Protein AF-A0A1Y1S7H6-F1 (afdb_monomer)

Structure (mmCIF, N/CA/C/O backbone):
data_AF-A0A1Y1S7H6-F1
#
_entry.id   AF-A0A1Y1S7H6-F1
#
loop_
_atom_site.group_PDB
_atom_site.id
_atom_site.type_symbol
_atom_site.label_atom_id
_atom_site.label_alt_id
_atom_site.label_comp_id
_atom_site.label_asym_id
_atom_site.label_entity_id
_atom_site.label_seq_id
_atom_site.pdbx_PDB_ins_code
_atom_site.Cartn_x
_atom_site.Cartn_y
_atom_site.Cartn_z
_atom_site.occupancy
_atom_site.B_iso_or_equiv
_atom_site.auth_seq_id
_atom_site.auth_comp_id
_atom_site.auth_asym_id
_atom_site.auth_atom_id
_atom_site.pdbx_PDB_model_num
ATOM 1 N N . MET A 1 1 ? -18.324 -24.620 1.823 1.00 47.56 1 MET A N 1
ATOM 2 C CA . MET A 1 1 ? -18.862 -23.513 2.655 1.00 47.56 1 MET A CA 1
ATOM 3 C C . MET A 1 1 ? -18.549 -23.784 4.123 1.00 47.56 1 MET A C 1
ATOM 5 O O . MET A 1 1 ? -18.050 -22.882 4.782 1.00 47.56 1 MET A O 1
ATOM 9 N N . A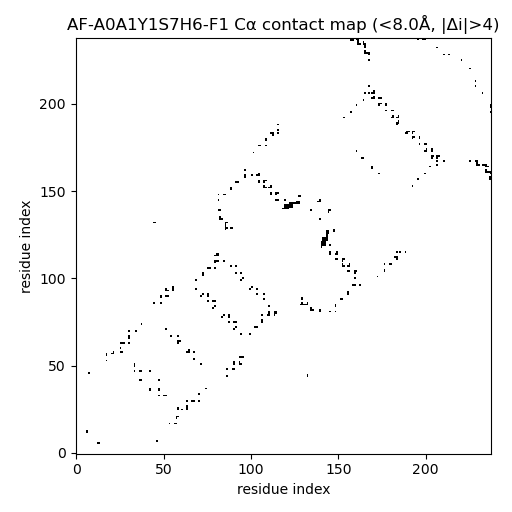SP A 1 2 ? -18.708 -25.032 4.576 1.00 53.28 2 ASP A N 1
ATOM 10 C CA . ASP A 1 2 ? -18.270 -25.495 5.904 1.00 53.28 2 ASP A CA 1
ATOM 11 C C . ASP A 1 2 ? -16.746 -25.438 6.101 1.00 53.28 2 ASP A C 1
ATOM 13 O O . ASP A 1 2 ? -16.286 -25.036 7.166 1.00 53.28 2 ASP A O 1
ATOM 17 N N . ASP A 1 3 ? -15.956 -25.685 5.049 1.00 52.47 3 ASP A N 1
ATOM 18 C CA . ASP A 1 3 ? -14.485 -25.638 5.130 1.00 52.47 3 ASP A CA 1
ATOM 19 C C . ASP A 1 3 ? -13.939 -24.254 5.510 1.00 52.47 3 ASP A C 1
ATOM 21 O O . ASP A 1 3 ? -12.882 -24.141 6.117 1.00 52.47 3 ASP A O 1
ATOM 25 N N . LEU A 1 4 ? -14.669 -23.179 5.197 1.00 50.91 4 LEU A N 1
ATOM 26 C CA . LEU A 1 4 ? -14.231 -21.800 5.442 1.00 50.91 4 LEU A CA 1
ATOM 27 C C . LEU A 1 4 ? -14.614 -21.261 6.823 1.00 50.91 4 LEU A C 1
ATOM 29 O O . LEU A 1 4 ? -13.900 -20.415 7.360 1.00 50.91 4 LEU A O 1
ATOM 33 N N . ILE A 1 5 ? -15.700 -21.769 7.411 1.00 54.16 5 ILE A N 1
ATOM 34 C CA . ILE A 1 5 ? -16.021 -21.553 8.831 1.00 54.16 5 ILE A CA 1
ATOM 35 C C . ILE A 1 5 ? -15.063 -22.390 9.687 1.00 54.16 5 ILE A C 1
ATOM 37 O O . ILE A 1 5 ? -14.482 -21.881 10.637 1.00 54.16 5 ILE A O 1
ATOM 41 N N . PHE A 1 6 ? -14.784 -23.626 9.273 1.00 52.81 6 PHE A N 1
ATOM 42 C CA . PHE A 1 6 ? -13.767 -24.472 9.892 1.00 52.81 6 PHE A CA 1
ATOM 43 C C . PHE A 1 6 ? -12.357 -23.839 9.845 1.00 52.81 6 PHE A C 1
ATOM 45 O O . PHE A 1 6 ? -11.595 -23.930 10.804 1.00 52.81 6 PHE A O 1
ATOM 52 N N . LEU A 1 7 ? -12.019 -23.125 8.768 1.00 54.09 7 LEU A N 1
ATOM 53 C CA . LEU A 1 7 ? -10.765 -22.371 8.611 1.00 54.09 7 LEU A CA 1
ATOM 54 C C . LEU A 1 7 ? -10.611 -21.171 9.547 1.00 54.09 7 LEU A C 1
ATOM 56 O O . LEU A 1 7 ? -9.491 -20.845 9.940 1.00 54.09 7 LEU A O 1
ATOM 60 N N . TYR A 1 8 ? -11.720 -20.511 9.887 1.00 55.19 8 TYR A N 1
ATOM 61 C CA . TYR A 1 8 ? -11.736 -19.461 10.904 1.00 55.19 8 TYR A CA 1
ATOM 62 C C . TYR A 1 8 ? -11.335 -20.019 12.277 1.00 55.19 8 TYR A C 1
ATOM 64 O O . TYR A 1 8 ? -10.668 -19.336 13.052 1.00 55.19 8 TYR A O 1
ATOM 72 N N . GLU A 1 9 ? -11.685 -21.276 12.545 1.00 59.03 9 GLU A N 1
ATOM 73 C CA . GLU A 1 9 ? -11.412 -21.955 13.812 1.00 59.03 9 GLU A CA 1
ATOM 74 C C . GLU A 1 9 ? -10.040 -22.658 13.858 1.00 59.03 9 GLU A C 1
ATOM 76 O O . GLU A 1 9 ? -9.587 -22.991 14.949 1.00 59.03 9 GLU A O 1
ATOM 81 N N . ASN A 1 10 ? -9.357 -22.852 12.715 1.00 64.00 10 ASN A N 1
ATOM 82 C CA . ASN A 1 10 ? -8.106 -23.633 12.609 1.00 64.00 10 ASN A CA 1
ATOM 83 C C . ASN A 1 10 ? -7.025 -22.933 11.738 1.00 64.00 10 ASN A C 1
ATOM 85 O O . ASN A 1 10 ? -6.689 -23.409 10.642 1.00 64.00 10 ASN A O 1
ATOM 89 N N . PRO A 1 11 ? -6.469 -21.784 12.174 1.00 62.69 11 PRO A N 1
ATOM 90 C CA . PRO A 1 11 ? -5.551 -20.952 11.381 1.00 62.69 11 PRO A CA 1
ATOM 91 C C . PRO A 1 11 ? -4.231 -21.641 10.986 1.00 62.69 11 PRO A C 1
ATOM 93 O O . PRO A 1 11 ? -3.619 -21.274 9.981 1.00 62.69 11 PRO A O 1
ATOM 96 N N . GLU A 1 12 ? -3.794 -22.659 11.724 1.00 67.31 12 GLU A N 1
ATOM 97 C CA . GLU A 1 12 ? -2.628 -23.497 11.421 1.00 67.31 12 GLU A CA 1
ATOM 98 C C . GLU A 1 12 ? -2.757 -24.297 10.114 1.00 67.31 12 GLU A C 1
ATOM 100 O O . GLU A 1 12 ? -1.739 -24.651 9.519 1.00 67.31 12 GLU A O 1
ATOM 105 N N . ARG A 1 13 ? -3.980 -24.513 9.608 1.00 68.12 13 ARG A N 1
ATOM 106 C CA . ARG A 1 13 ? -4.239 -25.241 8.348 1.00 68.12 13 ARG A CA 1
ATOM 107 C C . ARG A 1 13 ? -4.257 -24.342 7.111 1.00 68.12 13 ARG A C 1
ATOM 109 O O . ARG A 1 13 ? -4.543 -24.800 6.007 1.00 68.12 13 ARG A O 1
ATOM 116 N N . LEU A 1 14 ? -3.936 -23.055 7.268 1.00 67.81 14 LEU A N 1
ATOM 117 C CA . LEU A 1 14 ? -3.961 -22.078 6.178 1.00 67.81 14 LEU A CA 1
ATOM 118 C C . LEU A 1 14 ? -3.064 -22.483 4.997 1.00 67.81 14 LEU A C 1
ATOM 120 O O . LEU A 1 14 ? -3.441 -22.258 3.851 1.00 67.81 14 LEU A O 1
ATOM 124 N N . ASN A 1 15 ? -1.886 -23.057 5.258 1.00 69.62 15 ASN A N 1
ATOM 125 C CA . ASN A 1 15 ? -0.958 -23.446 4.191 1.00 69.62 15 ASN A CA 1
ATOM 126 C C . ASN A 1 15 ? -1.478 -24.640 3.378 1.00 69.62 15 ASN A C 1
ATOM 128 O O . ASN A 1 15 ? -1.457 -24.566 2.153 1.00 69.62 15 ASN A O 1
ATOM 132 N N . ASP A 1 16 ? -2.033 -25.660 4.036 1.00 71.69 16 ASP A N 1
ATOM 133 C CA . ASP A 1 16 ? -2.615 -26.833 3.367 1.00 71.69 16 ASP A CA 1
ATOM 134 C C . ASP A 1 16 ? -3.760 -26.426 2.423 1.00 71.69 16 ASP A C 1
ATOM 136 O O . ASP A 1 16 ? -3.877 -26.915 1.301 1.00 71.69 16 ASP A O 1
ATOM 140 N N . LEU A 1 17 ? -4.570 -25.452 2.844 1.00 66.38 17 LEU A N 1
ATOM 141 C CA . LEU A 1 17 ? -5.697 -24.952 2.056 1.00 66.38 17 LEU A CA 1
ATOM 142 C C . LEU A 1 17 ? -5.305 -23.970 0.957 1.00 66.38 17 LEU A C 1
ATOM 144 O O . LEU A 1 17 ? -5.971 -23.923 -0.075 1.00 66.38 17 LEU A O 1
ATOM 148 N N . ILE A 1 18 ? -4.211 -23.223 1.122 1.00 71.56 18 ILE A N 1
ATOM 149 C CA . ILE A 1 18 ? -3.607 -22.488 0.003 1.00 71.56 18 ILE A CA 1
ATOM 150 C C . ILE A 1 18 ? -3.207 -23.473 -1.099 1.00 71.56 18 ILE A C 1
ATOM 152 O O . ILE A 1 18 ? -3.439 -23.193 -2.276 1.00 71.56 18 ILE A O 1
ATOM 156 N N . ASP A 1 19 ? -2.640 -24.621 -0.736 1.00 74.44 19 ASP A N 1
ATOM 157 C CA . ASP A 1 19 ? -2.218 -25.628 -1.708 1.00 74.44 19 ASP A CA 1
ATOM 158 C C . ASP A 1 19 ? -3.408 -26.334 -2.377 1.00 74.44 19 ASP A C 1
ATOM 160 O O . ASP A 1 19 ? -3.376 -26.554 -3.589 1.00 74.44 19 ASP A O 1
ATOM 164 N N . GLU A 1 20 ? -4.504 -26.573 -1.653 1.00 72.62 20 GLU A N 1
ATOM 165 C CA . GLU A 1 20 ? -5.757 -27.064 -2.241 1.00 72.62 20 GLU A CA 1
ATOM 166 C C . GLU A 1 20 ? -6.399 -26.036 -3.190 1.00 72.62 20 GLU A C 1
ATOM 168 O O . GLU A 1 20 ? -6.774 -26.361 -4.320 1.00 72.62 20 GLU A O 1
ATOM 173 N N . PHE A 1 21 ? -6.475 -24.763 -2.781 1.00 71.94 21 PHE A N 1
ATOM 174 C CA . PHE A 1 21 ? -7.046 -23.702 -3.615 1.00 71.94 21 PHE A CA 1
ATOM 175 C C . PHE A 1 21 ? -6.242 -23.480 -4.893 1.00 71.94 21 PHE A C 1
ATOM 177 O O . PHE A 1 21 ? -6.846 -23.276 -5.945 1.00 71.94 21 PHE A O 1
ATOM 184 N N . ARG A 1 22 ? -4.908 -23.587 -4.831 1.00 74.44 22 ARG A N 1
ATOM 185 C CA . ARG A 1 22 ? -4.001 -23.446 -5.983 1.00 74.44 22 ARG A CA 1
ATOM 186 C C . ARG A 1 22 ? -4.303 -24.397 -7.140 1.00 74.44 22 ARG A C 1
ATOM 188 O O . ARG A 1 22 ? -3.930 -24.085 -8.269 1.00 74.44 22 ARG A O 1
ATOM 195 N N . ALA A 1 23 ? -4.988 -25.515 -6.894 1.00 73.94 23 ALA A N 1
ATOM 196 C CA . ALA A 1 23 ? -5.381 -26.463 -7.935 1.00 73.94 23 ALA A CA 1
ATOM 197 C C . ALA A 1 23 ? -6.512 -25.947 -8.853 1.00 73.94 23 ALA A C 1
ATOM 199 O O . ALA A 1 23 ? -6.782 -26.543 -9.902 1.00 73.94 23 ALA A O 1
ATOM 200 N N . LYS A 1 24 ? -7.183 -24.840 -8.497 1.00 74.50 24 LYS A N 1
ATOM 201 C CA . LYS A 1 24 ? -8.298 -24.280 -9.274 1.00 74.50 24 LYS A CA 1
ATOM 202 C C . LYS A 1 24 ? -7.830 -23.611 -10.570 1.00 74.50 24 LYS A C 1
ATOM 204 O O . LYS A 1 24 ? -6.831 -22.897 -10.619 1.00 74.50 24 LYS A O 1
ATOM 209 N N . ARG A 1 25 ? -8.611 -23.800 -11.644 1.00 67.88 25 ARG A N 1
ATOM 210 C CA . ARG A 1 25 ? -8.350 -23.208 -12.976 1.00 67.88 25 ARG A CA 1
ATOM 211 C C . ARG A 1 25 ? -8.780 -21.740 -13.097 1.00 67.88 25 ARG A C 1
ATOM 213 O O . ARG A 1 25 ? -8.278 -21.036 -13.972 1.00 67.88 25 ARG A O 1
ATOM 220 N N . SER A 1 26 ? -9.718 -21.289 -12.268 1.00 81.12 26 SER A N 1
ATOM 221 C CA . SER A 1 26 ? -10.185 -19.901 -12.197 1.00 81.12 26 SER A CA 1
ATOM 222 C C . SER A 1 26 ? -10.712 -19.603 -10.797 1.00 81.12 26 SER A C 1
ATOM 224 O O . SER A 1 26 ? -11.128 -20.530 -10.106 1.00 81.12 26 SER A O 1
ATOM 226 N N . TYR A 1 27 ? -10.684 -18.324 -10.418 1.00 85.50 27 TYR A N 1
ATOM 227 C CA . TYR A 1 27 ? -11.158 -17.831 -9.120 1.00 85.50 27 TYR A CA 1
ATOM 228 C C . TYR A 1 27 ? -12.318 -16.828 -9.246 1.00 85.50 27 TYR A C 1
ATOM 230 O O . TYR A 1 27 ? -12.544 -16.018 -8.348 1.00 85.50 27 TYR A O 1
ATOM 238 N N . ALA A 1 28 ? -13.009 -16.800 -10.391 1.00 86.31 28 ALA A N 1
ATOM 239 C CA . ALA A 1 28 ? -14.058 -15.815 -10.667 1.00 86.31 28 ALA A CA 1
ATOM 240 C C . ALA A 1 28 ? -15.224 -15.896 -9.662 1.00 86.31 28 ALA A C 1
ATOM 242 O O . ALA A 1 28 ? -15.722 -14.863 -9.203 1.00 86.31 28 ALA A O 1
ATOM 243 N N . ASP A 1 29 ? -15.615 -17.111 -9.273 1.00 87.00 29 ASP A N 1
ATOM 244 C CA . ASP A 1 29 ? -16.694 -17.339 -8.309 1.00 87.00 29 ASP A CA 1
ATOM 245 C C . ASP A 1 29 ? -16.284 -16.868 -6.907 1.00 87.00 29 ASP A C 1
ATOM 247 O O . ASP A 1 29 ? -17.038 -16.159 -6.243 1.00 87.00 29 ASP A O 1
ATOM 251 N N . GLU A 1 30 ? -15.052 -17.155 -6.482 1.00 89.25 30 GLU A N 1
ATOM 252 C CA . GLU A 1 30 ? -14.514 -16.712 -5.194 1.00 89.25 30 GLU A CA 1
ATOM 253 C C . GLU A 1 30 ? -14.331 -15.191 -5.123 1.00 89.25 30 GLU A C 1
ATOM 255 O O . GLU A 1 30 ? -14.562 -14.581 -4.077 1.00 89.25 30 GLU A O 1
ATOM 260 N N . ILE A 1 31 ? -13.927 -14.556 -6.227 1.00 88.94 31 ILE A N 1
ATOM 261 C CA . ILE A 1 31 ? -13.835 -13.092 -6.322 1.00 88.94 31 ILE A CA 1
ATOM 262 C C . ILE A 1 31 ? -15.238 -12.471 -6.254 1.00 88.94 31 ILE A C 1
ATOM 264 O O . ILE A 1 31 ? -15.434 -11.460 -5.572 1.00 88.94 31 ILE A O 1
ATOM 268 N N . THR A 1 32 ? -16.226 -13.090 -6.904 1.00 89.94 32 THR A N 1
ATOM 269 C CA . THR A 1 32 ? -17.632 -12.670 -6.835 1.00 89.94 32 THR A CA 1
ATOM 270 C C . THR A 1 32 ? -18.188 -12.818 -5.419 1.00 89.94 32 THR A C 1
ATOM 272 O O . THR A 1 32 ? -18.857 -11.910 -4.919 1.00 89.94 32 THR A O 1
ATOM 275 N N . GLU A 1 33 ? -17.863 -13.909 -4.727 1.00 88.75 33 GLU A N 1
ATOM 276 C CA . GLU A 1 33 ? -18.239 -14.107 -3.328 1.00 88.75 33 GLU A CA 1
ATOM 277 C C . GLU A 1 33 ? -17.580 -13.064 -2.421 1.00 88.75 33 GLU A C 1
ATOM 279 O O . GLU A 1 33 ? -18.270 -12.434 -1.618 1.00 88.75 33 GLU A O 1
ATOM 284 N N . LEU A 1 34 ? -16.275 -12.810 -2.584 1.00 89.69 34 LEU A N 1
ATOM 285 C CA . LEU A 1 34 ? -15.573 -11.752 -1.856 1.00 89.69 34 LEU A CA 1
ATOM 286 C C . LEU A 1 34 ? -16.268 -10.404 -2.045 1.00 89.69 34 LEU A C 1
ATOM 288 O O . LEU A 1 34 ? -16.499 -9.688 -1.071 1.00 89.69 34 LEU A O 1
ATOM 292 N N . LYS A 1 35 ? -16.642 -10.072 -3.281 1.00 89.25 35 LYS A N 1
ATOM 293 C CA . LYS A 1 35 ? -17.380 -8.846 -3.578 1.00 89.25 35 LYS A CA 1
ATOM 294 C C . LYS A 1 35 ? -18.723 -8.802 -2.843 1.00 89.25 35 LYS A C 1
ATOM 296 O O . LYS A 1 35 ? -19.018 -7.792 -2.212 1.00 89.25 35 LYS A O 1
ATOM 301 N N . SER A 1 36 ? -19.492 -9.891 -2.865 1.00 87.75 36 SER A N 1
ATOM 302 C CA . SER A 1 36 ? -20.771 -9.979 -2.150 1.00 87.75 36 SER A CA 1
ATOM 303 C C . SER A 1 36 ? -20.604 -9.829 -0.635 1.00 87.75 36 SER A C 1
ATOM 305 O O . SER A 1 36 ? -21.379 -9.119 -0.003 1.00 87.75 36 SER A O 1
ATOM 307 N N . MET A 1 37 ? -19.580 -10.454 -0.046 1.00 86.50 37 MET A N 1
ATOM 308 C CA . MET A 1 37 ? -19.284 -10.320 1.384 1.00 86.50 37 MET A CA 1
ATOM 309 C C . MET A 1 37 ? -18.907 -8.891 1.751 1.00 86.50 37 MET A C 1
ATOM 311 O O . MET A 1 37 ? -19.384 -8.369 2.745 1.00 86.50 37 MET A O 1
ATOM 315 N N . ILE A 1 38 ? -18.067 -8.251 0.944 1.00 85.88 38 ILE A N 1
ATOM 316 C CA . ILE A 1 38 ? -17.630 -6.875 1.172 1.00 85.88 38 ILE A CA 1
ATOM 317 C C . ILE A 1 38 ? -18.811 -5.886 1.143 1.00 85.88 38 ILE A C 1
ATOM 319 O O . ILE A 1 38 ? -18.830 -4.922 1.912 1.00 85.88 38 ILE A O 1
ATOM 323 N N . GLU A 1 39 ? -19.772 -6.107 0.242 1.00 82.69 39 GLU A N 1
ATOM 324 C CA . GLU A 1 39 ? -20.944 -5.242 0.059 1.00 82.69 39 GLU A CA 1
ATOM 325 C C . GLU A 1 39 ? -21.958 -5.354 1.204 1.00 82.69 39 GLU A C 1
ATOM 327 O O . GLU A 1 39 ? -22.694 -4.401 1.468 1.00 82.69 39 GLU A O 1
ATOM 332 N N . LYS A 1 40 ? -21.982 -6.488 1.908 1.00 79.94 40 LYS A N 1
ATOM 333 C CA . LYS A 1 40 ? -22.805 -6.664 3.100 1.00 79.94 40 LYS A CA 1
ATOM 334 C C . LYS A 1 40 ? -22.080 -6.047 4.296 1.00 79.94 40 LYS A C 1
ATOM 336 O O . LYS A 1 40 ? -21.069 -6.555 4.765 1.00 79.94 40 LYS A O 1
ATOM 341 N N . ASP A 1 41 ? -22.589 -4.928 4.807 1.00 64.81 41 ASP A N 1
ATOM 342 C CA . ASP A 1 41 ? -21.954 -4.206 5.925 1.00 64.81 41 ASP A CA 1
ATOM 343 C C . ASP A 1 41 ? -22.029 -4.978 7.268 1.00 64.81 41 ASP A C 1
ATOM 345 O O . ASP A 1 41 ? -21.415 -4.571 8.255 1.00 64.81 41 ASP A O 1
ATOM 349 N N . ASP A 1 42 ?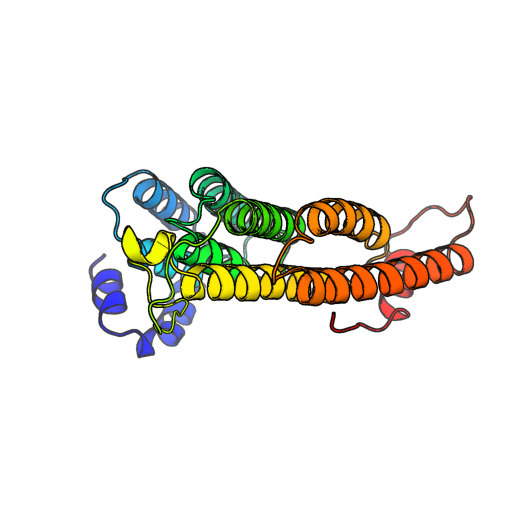 -22.747 -6.112 7.289 1.00 58.59 42 ASP A N 1
ATOM 350 C CA . ASP A 1 42 ? -22.809 -7.088 8.386 1.00 58.59 42 ASP A CA 1
ATOM 351 C C . ASP A 1 42 ? -21.681 -8.138 8.355 1.00 58.59 42 ASP A C 1
ATOM 353 O O . ASP A 1 42 ? -21.518 -8.891 9.317 1.00 58.59 42 ASP A O 1
ATOM 357 N N . ALA A 1 43 ? -20.881 -8.188 7.284 1.00 63.97 43 ALA A N 1
ATOM 358 C CA . ALA A 1 43 ? -19.876 -9.222 7.119 1.00 63.97 43 ALA A CA 1
ATOM 359 C C . ALA A 1 43 ? -18.765 -9.111 8.170 1.00 63.97 43 ALA A C 1
ATOM 361 O O . ALA A 1 43 ? -18.207 -8.041 8.450 1.00 63.97 43 ALA A O 1
ATOM 362 N N . GLU A 1 44 ? -18.382 -10.258 8.730 1.00 78.88 44 GLU A N 1
ATOM 363 C CA . GLU A 1 44 ? -17.285 -10.326 9.682 1.00 78.88 44 GLU A CA 1
ATOM 364 C C . GLU A 1 44 ? -15.975 -9.895 9.013 1.00 78.88 44 GLU A C 1
ATOM 366 O O . GLU A 1 44 ? -15.422 -10.580 8.154 1.00 78.88 44 GLU A O 1
ATOM 371 N N . ARG A 1 45 ? -15.434 -8.752 9.450 1.00 85.19 45 ARG A N 1
ATOM 372 C CA . ARG A 1 45 ? -14.168 -8.177 8.954 1.00 85.19 45 ARG A CA 1
ATOM 373 C C . ARG A 1 45 ? -13.019 -9.194 8.895 1.00 85.19 45 ARG A C 1
ATOM 375 O O . ARG A 1 45 ? -12.148 -9.089 8.037 1.00 85.19 45 ARG A O 1
ATOM 382 N N . MET A 1 46 ? -13.012 -10.166 9.807 1.00 83.50 46 MET A N 1
ATOM 383 C CA . MET A 1 46 ? -12.011 -11.233 9.853 1.00 83.50 46 MET A CA 1
ATOM 384 C C . MET A 1 46 ? -12.133 -12.191 8.665 1.00 83.50 46 MET A C 1
ATOM 386 O O . MET A 1 46 ? -11.119 -12.522 8.056 1.00 83.50 46 MET A O 1
ATOM 390 N N . ARG A 1 47 ? -13.360 -12.546 8.264 1.00 84.06 47 ARG A N 1
ATOM 391 C CA . ARG A 1 47 ? -13.623 -13.365 7.075 1.00 84.06 47 ARG A CA 1
ATOM 392 C C . ARG A 1 47 ? -13.152 -12.669 5.799 1.00 84.06 47 ARG A C 1
ATOM 394 O O . ARG A 1 47 ? -12.527 -13.312 4.961 1.00 84.06 47 ARG A O 1
ATOM 401 N N . ILE A 1 48 ? -13.363 -11.353 5.687 1.00 88.31 48 ILE A N 1
ATOM 402 C CA . ILE A 1 48 ? -12.835 -10.549 4.568 1.00 88.31 48 ILE A CA 1
ATOM 403 C C . ILE A 1 48 ? -11.305 -10.635 4.527 1.00 88.31 48 ILE A C 1
ATOM 405 O O . ILE A 1 48 ? -10.738 -10.965 3.489 1.00 88.31 48 ILE A O 1
ATOM 409 N N . ILE A 1 49 ? -10.629 -10.382 5.654 1.00 88.50 49 ILE A N 1
ATOM 410 C CA . ILE A 1 49 ? -9.159 -10.449 5.732 1.00 88.50 49 ILE A CA 1
ATOM 411 C C . ILE A 1 49 ? -8.655 -11.827 5.310 1.00 88.50 49 ILE A C 1
ATOM 413 O O . ILE A 1 49 ? -7.699 -11.932 4.544 1.00 88.50 49 ILE A O 1
ATOM 417 N N . PHE A 1 50 ? -9.308 -12.875 5.796 1.00 84.81 50 PHE A N 1
ATOM 418 C CA . PHE A 1 50 ? -8.937 -14.245 5.503 1.00 84.81 50 PHE A CA 1
ATOM 419 C C . PHE A 1 50 ? -9.078 -14.574 4.008 1.00 84.81 50 PHE A C 1
ATOM 421 O O . PHE A 1 50 ? -8.122 -15.048 3.392 1.00 84.81 50 PHE A O 1
ATOM 428 N N . TYR A 1 51 ? -10.210 -14.221 3.390 1.00 87.38 51 TYR A N 1
ATOM 429 C CA . TYR A 1 51 ? -10.419 -14.400 1.949 1.00 87.38 51 TYR A CA 1
ATOM 430 C C . TYR A 1 51 ? -9.385 -13.653 1.111 1.00 87.38 51 TYR A C 1
ATOM 432 O O . TYR A 1 51 ? -8.823 -14.213 0.172 1.00 87.38 51 TYR A O 1
ATOM 440 N N . VAL A 1 52 ? -9.106 -12.394 1.459 1.00 90.62 52 VAL A N 1
ATOM 441 C CA . VAL A 1 52 ? -8.120 -11.587 0.735 1.00 90.62 52 VAL A CA 1
ATOM 442 C C . VAL A 1 52 ? -6.724 -12.216 0.842 1.00 90.62 52 VAL A C 1
ATOM 444 O O . VAL A 1 52 ? -6.015 -12.258 -0.161 1.00 90.62 52 VAL A O 1
ATOM 447 N N . LYS A 1 53 ? -6.346 -12.766 2.006 1.00 88.38 53 LYS A N 1
ATOM 448 C CA . LYS A 1 53 ? -5.064 -13.470 2.207 1.00 88.38 53 LYS A CA 1
ATOM 449 C C . LYS A 1 53 ? -4.948 -14.764 1.397 1.00 88.38 53 LYS A C 1
ATOM 451 O O . LYS A 1 53 ? -3.861 -15.067 0.910 1.00 88.38 53 LYS A O 1
ATOM 456 N N . ILE A 1 54 ? -6.025 -15.543 1.276 1.00 86.38 54 ILE A N 1
ATOM 457 C CA . ILE A 1 54 ? -6.020 -16.761 0.450 1.00 86.38 54 ILE A CA 1
ATOM 458 C C . ILE A 1 54 ? -5.914 -16.381 -1.022 1.00 86.38 54 ILE A C 1
ATOM 460 O O . ILE A 1 54 ? -5.004 -16.837 -1.717 1.00 86.38 54 ILE A O 1
ATOM 464 N N . LEU A 1 55 ? -6.812 -15.516 -1.497 1.00 89.19 55 LEU A N 1
ATOM 465 C CA . LEU A 1 55 ? -6.873 -15.152 -2.908 1.00 89.19 55 LEU A CA 1
ATOM 466 C C . LEU A 1 55 ? -5.579 -14.488 -3.377 1.00 89.19 55 LEU A C 1
ATOM 468 O O . LEU A 1 55 ? -5.097 -14.816 -4.459 1.00 89.19 55 LEU A O 1
ATOM 472 N N . SER A 1 56 ? -4.935 -13.662 -2.550 1.00 89.31 56 SER A N 1
ATOM 473 C CA . SER A 1 56 ? -3.662 -13.051 -2.936 1.00 89.31 56 SER A CA 1
ATOM 474 C C . SER A 1 56 ? -2.516 -14.046 -3.143 1.00 89.31 56 SER A C 1
ATOM 476 O O . SER A 1 56 ? -1.569 -13.741 -3.866 1.00 89.31 56 SER A O 1
ATOM 478 N N . LYS A 1 57 ? -2.601 -15.247 -2.557 1.00 86.12 57 LYS A N 1
ATOM 479 C CA . LYS A 1 57 ? -1.611 -16.323 -2.722 1.00 86.12 57 LYS A CA 1
ATOM 480 C C . LYS A 1 57 ? -1.965 -17.336 -3.813 1.00 86.12 57 LYS A C 1
ATOM 482 O O . LYS A 1 57 ? -1.088 -18.102 -4.223 1.00 86.12 57 LYS A O 1
ATOM 487 N N . CYS A 1 58 ? -3.225 -17.370 -4.243 1.00 85.56 58 CYS A N 1
ATOM 488 C CA . CYS A 1 58 ? -3.758 -18.402 -5.135 1.00 85.56 58 CYS A CA 1
ATOM 489 C C . CYS A 1 58 ? -4.080 -17.870 -6.539 1.00 85.56 58 CYS A C 1
ATOM 491 O O . CYS A 1 58 ? -3.951 -18.597 -7.523 1.00 85.56 58 CYS A O 1
ATOM 493 N N . VAL A 1 59 ? -4.467 -16.597 -6.663 1.00 85.06 59 VAL A N 1
ATOM 494 C CA . VAL A 1 59 ? -4.870 -16.003 -7.941 1.00 85.06 59 VAL A CA 1
ATOM 495 C C . VAL A 1 59 ? -3.637 -15.716 -8.804 1.00 85.06 59 VAL A C 1
ATOM 497 O O . VAL A 1 59 ? -2.892 -14.770 -8.563 1.00 85.06 59 VAL A O 1
ATOM 500 N N . VAL A 1 60 ? -3.428 -16.533 -9.842 1.00 84.31 60 VAL A N 1
ATOM 501 C CA . VAL A 1 60 ? -2.260 -16.432 -10.747 1.00 84.31 60 VAL A CA 1
ATOM 502 C C . VAL A 1 60 ? -2.622 -15.909 -12.141 1.00 84.31 60 VAL A C 1
ATOM 504 O O . VAL A 1 60 ? -1.818 -15.251 -12.806 1.00 84.31 60 VAL A O 1
ATOM 507 N N . LYS A 1 61 ? -3.842 -16.199 -12.612 1.00 86.38 61 LYS A N 1
ATOM 508 C CA . LYS A 1 61 ? -4.306 -15.833 -13.956 1.00 86.38 61 LYS A CA 1
ATOM 509 C C . LYS A 1 61 ? -4.461 -14.316 -14.069 1.00 86.38 61 LYS A C 1
ATOM 511 O O . LYS A 1 61 ? -5.123 -13.695 -13.248 1.00 86.38 61 LYS A O 1
ATOM 516 N N . LYS A 1 62 ? -3.889 -13.711 -15.120 1.00 86.75 62 LYS A N 1
ATOM 517 C CA . LYS A 1 62 ? -3.816 -12.243 -15.280 1.00 86.75 62 LYS A CA 1
ATOM 518 C C . LYS A 1 62 ? -5.173 -11.534 -15.149 1.00 86.75 62 LYS A C 1
ATOM 520 O O . LYS A 1 62 ? -5.220 -10.497 -14.498 1.00 86.75 62 LYS A O 1
ATOM 525 N N . SER A 1 63 ? -6.234 -12.066 -15.761 1.00 88.00 63 SER A N 1
ATOM 526 C CA . SER A 1 63 ? -7.592 -11.502 -15.661 1.00 88.00 63 SER A CA 1
ATOM 527 C C . SER A 1 63 ? -8.080 -11.468 -14.215 1.00 88.00 63 SER A C 1
ATOM 529 O O . SER A 1 63 ? -8.506 -10.426 -13.729 1.00 88.00 63 SER A O 1
ATOM 531 N N . ASP A 1 64 ? -7.923 -12.592 -13.524 1.00 89.19 64 ASP A N 1
ATOM 532 C CA . ASP A 1 64 ? -8.422 -12.816 -12.174 1.00 89.19 64 ASP A CA 1
ATOM 533 C C . ASP A 1 64 ? -7.608 -11.965 -11.178 1.00 89.19 64 ASP A C 1
ATOM 535 O O . ASP A 1 64 ? -8.179 -11.364 -10.275 1.00 89.19 64 ASP A O 1
ATOM 539 N N . VAL A 1 65 ? -6.291 -11.800 -11.394 1.00 89.38 65 VAL A N 1
ATOM 540 C CA . VAL A 1 65 ? -5.442 -10.875 -10.612 1.00 89.38 65 VAL A CA 1
ATOM 541 C C . VAL A 1 65 ? -5.948 -9.439 -10.736 1.00 89.38 65 VAL A C 1
ATOM 543 O O . VAL A 1 65 ? -6.063 -8.731 -9.736 1.00 89.38 65 VAL A O 1
ATOM 546 N N . THR A 1 66 ? -6.237 -8.985 -11.959 1.00 90.06 66 THR A N 1
ATOM 547 C CA . THR A 1 66 ? -6.737 -7.625 -12.195 1.00 90.06 66 THR A CA 1
ATOM 548 C C . THR A 1 66 ? -8.089 -7.407 -11.520 1.00 90.06 66 THR A C 1
ATOM 550 O O . THR A 1 66 ? -8.284 -6.371 -10.880 1.00 90.06 66 THR A O 1
ATOM 553 N N . GLU A 1 67 ? -9.006 -8.367 -11.620 1.00 90.94 67 GLU A N 1
ATOM 554 C CA . GLU A 1 67 ? -10.329 -8.277 -11.001 1.00 90.94 67 GLU A CA 1
ATOM 555 C C . GLU A 1 67 ? -10.257 -8.315 -9.467 1.00 90.94 67 GLU A C 1
ATOM 557 O O . GLU A 1 67 ? -10.863 -7.473 -8.795 1.00 90.94 67 GLU A O 1
ATOM 562 N N . PHE A 1 68 ? -9.448 -9.222 -8.914 1.00 92.50 68 PHE A N 1
ATOM 563 C CA . PHE A 1 68 ? -9.184 -9.325 -7.482 1.00 92.50 68 PHE A CA 1
ATOM 564 C C . PHE A 1 68 ? -8.601 -8.019 -6.928 1.00 92.50 68 PHE A C 1
ATOM 566 O O . PHE A 1 68 ? -9.174 -7.426 -6.012 1.00 92.50 68 PHE A O 1
ATOM 573 N N . HIS A 1 69 ? -7.516 -7.510 -7.525 1.00 92.94 69 HIS A N 1
ATOM 574 C CA . HIS A 1 69 ? -6.897 -6.253 -7.097 1.00 92.94 69 HIS A CA 1
ATOM 575 C C . HIS A 1 69 ? -7.873 -5.080 -7.184 1.00 92.94 69 HIS A C 1
ATOM 577 O O . HIS A 1 69 ? -7.954 -4.284 -6.251 1.00 92.94 69 HIS A O 1
ATOM 583 N N . SER A 1 70 ? -8.643 -4.978 -8.270 1.00 92.12 70 SER A N 1
ATOM 584 C CA . SER A 1 70 ? -9.619 -3.894 -8.443 1.00 92.12 70 SER A CA 1
ATOM 585 C C . SER A 1 70 ? -10.722 -3.952 -7.384 1.00 92.12 70 SER A C 1
ATOM 587 O O . SER A 1 70 ? -11.118 -2.917 -6.848 1.00 92.12 70 SER A O 1
ATOM 589 N N . THR A 1 71 ? -11.193 -5.155 -7.045 1.00 93.00 71 THR A N 1
ATOM 590 C CA . THR A 1 71 ? -12.217 -5.369 -6.013 1.00 93.00 71 THR A CA 1
ATOM 591 C C . THR A 1 71 ? -11.706 -4.965 -4.634 1.00 93.00 71 THR A C 1
ATOM 593 O O . THR A 1 71 ? -12.371 -4.188 -3.947 1.00 93.00 71 THR A O 1
ATOM 596 N N . VAL A 1 72 ? -10.508 -5.420 -4.254 1.00 93.50 72 VAL A N 1
ATOM 597 C CA . VAL A 1 72 ? -9.906 -5.095 -2.952 1.00 93.50 72 VAL A CA 1
ATOM 598 C C . VAL A 1 72 ? -9.563 -3.608 -2.854 1.00 93.50 72 VAL A C 1
ATOM 600 O O . VAL A 1 72 ? -9.890 -2.977 -1.854 1.00 93.50 72 VAL A O 1
ATOM 603 N N . LEU A 1 73 ? -8.955 -3.013 -3.886 1.00 93.81 73 LEU A N 1
ATOM 604 C CA . LEU A 1 73 ? -8.572 -1.596 -3.874 1.00 93.81 73 LEU A CA 1
ATOM 605 C C . LEU A 1 73 ? -9.784 -0.666 -3.828 1.00 93.81 73 LEU A C 1
ATOM 607 O O . LEU A 1 73 ? -9.758 0.333 -3.109 1.00 93.81 73 LEU A O 1
ATOM 611 N N . ARG A 1 74 ? -10.862 -1.002 -4.549 1.00 92.94 74 ARG A N 1
ATOM 612 C CA . ARG A 1 74 ? -12.130 -0.271 -4.439 1.00 92.94 74 ARG A CA 1
ATOM 613 C C . ARG A 1 74 ? -12.608 -0.249 -2.992 1.00 92.94 74 ARG A C 1
ATOM 615 O O . ARG A 1 74 ? -13.044 0.795 -2.514 1.00 92.94 74 ARG A O 1
ATOM 622 N N . GLU A 1 75 ? -12.504 -1.374 -2.295 1.00 92.38 75 GLU A N 1
ATOM 623 C CA . GLU A 1 75 ? -12.972 -1.468 -0.919 1.00 92.38 75 GLU A CA 1
ATOM 624 C C . GLU A 1 75 ? -12.072 -0.760 0.087 1.00 92.38 75 GLU A C 1
ATOM 626 O O . GLU A 1 75 ? -12.557 -0.038 0.961 1.00 92.38 75 GLU A O 1
ATOM 631 N N . VAL A 1 76 ? -10.760 -0.901 -0.082 1.00 94.00 76 VAL A N 1
ATOM 632 C CA . VAL A 1 76 ? -9.763 -0.122 0.648 1.00 94.00 76 VAL A CA 1
ATOM 633 C C . VAL A 1 76 ? -10.088 1.370 0.5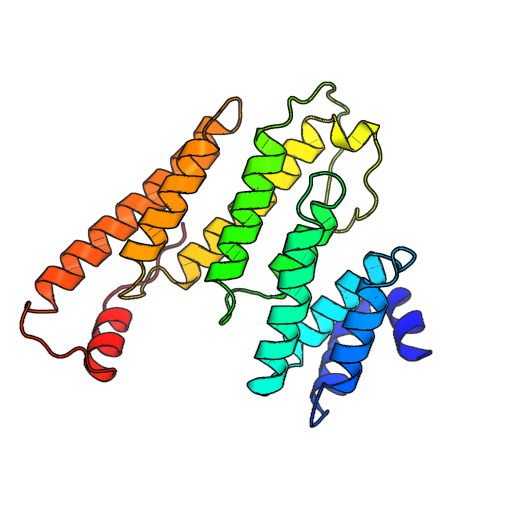46 1.00 94.00 76 VAL A C 1
ATOM 635 O O . VAL A 1 76 ? -10.200 2.031 1.576 1.00 94.00 76 VAL A O 1
ATOM 638 N N . GLY A 1 77 ? -10.331 1.875 -0.668 1.00 92.31 77 GLY A N 1
ATOM 639 C CA . GLY A 1 77 ? -10.659 3.280 -0.903 1.00 92.31 77 GLY A CA 1
ATOM 640 C C . GLY A 1 77 ? -11.954 3.729 -0.218 1.00 92.31 77 GLY A C 1
ATOM 641 O O . GLY A 1 77 ? -11.993 4.816 0.355 1.00 92.31 77 GLY A O 1
ATOM 642 N N . ARG A 1 78 ? -13.003 2.892 -0.210 1.00 91.44 78 ARG A N 1
ATOM 643 C CA . ARG A 1 78 ? -14.280 3.201 0.471 1.00 91.44 78 ARG A CA 1
ATOM 644 C C . ARG A 1 78 ? -14.151 3.221 1.989 1.00 91.44 78 ARG A C 1
ATOM 646 O O . ARG A 1 78 ? -14.827 4.007 2.649 1.00 91.44 78 ARG A O 1
ATOM 653 N N . ARG A 1 79 ? -13.305 2.354 2.550 1.00 90.88 79 ARG A N 1
ATOM 654 C CA . ARG A 1 79 ? -13.155 2.197 4.001 1.00 90.88 79 ARG A CA 1
ATOM 655 C C . ARG A 1 79 ? -12.010 3.020 4.592 1.00 90.88 79 ARG A C 1
ATOM 657 O O . ARG A 1 79 ? -11.858 2.972 5.812 1.00 90.88 79 ARG A O 1
ATOM 664 N N . ASN A 1 80 ? -11.260 3.785 3.793 1.00 90.12 80 ASN A N 1
ATOM 665 C CA . ASN A 1 80 ? -10.023 4.464 4.191 1.00 90.12 80 ASN A CA 1
ATOM 666 C C . ASN A 1 80 ? -10.238 5.526 5.294 1.00 90.12 80 ASN A C 1
ATOM 668 O O . ASN A 1 80 ? -10.517 6.695 5.038 1.00 90.12 80 ASN A O 1
ATOM 672 N N . SER A 1 81 ? -10.184 5.082 6.551 1.00 92.44 81 SER A N 1
ATOM 673 C CA . SER A 1 81 ? -10.484 5.856 7.758 1.00 92.44 81 SER A CA 1
ATOM 674 C C . SER A 1 81 ? -9.859 5.176 8.977 1.00 92.44 81 SER A C 1
ATOM 676 O O . SER A 1 81 ? -9.626 3.966 8.959 1.00 92.44 81 SER A O 1
ATOM 678 N N . ILE A 1 82 ? -9.664 5.916 10.074 1.00 92.19 82 ILE A N 1
ATOM 679 C CA . ILE A 1 82 ? -9.095 5.377 11.325 1.00 92.19 82 ILE A CA 1
ATOM 680 C C . ILE A 1 82 ? -9.899 4.176 11.845 1.00 92.19 82 ILE A C 1
ATOM 682 O O . ILE A 1 82 ? -9.317 3.148 12.186 1.00 92.19 82 ILE A O 1
ATOM 686 N N . LYS A 1 83 ? -11.240 4.252 11.823 1.00 91.94 83 LYS A N 1
ATOM 687 C CA . LYS A 1 83 ? -12.152 3.178 12.277 1.00 91.94 83 LYS A CA 1
ATOM 688 C C . LYS A 1 83 ? -11.900 1.831 11.588 1.00 91.94 83 LYS A C 1
ATOM 690 O O . LYS A 1 83 ? -12.176 0.768 12.151 1.00 91.94 83 LYS A O 1
ATOM 695 N N . ASN A 1 84 ? -11.425 1.875 10.348 1.00 92.38 84 ASN A N 1
ATOM 696 C CA . ASN A 1 84 ? -11.150 0.693 9.543 1.00 92.38 84 ASN A CA 1
ATOM 697 C C . ASN A 1 84 ? -9.652 0.517 9.273 1.00 92.38 84 ASN A C 1
ATOM 699 O O . ASN A 1 84 ? -9.305 -0.351 8.478 1.00 92.38 84 ASN A O 1
ATOM 703 N N . GLY A 1 85 ? -8.772 1.291 9.917 1.00 93.75 85 GLY A N 1
ATOM 704 C CA . GLY A 1 85 ? -7.345 1.333 9.592 1.00 93.75 85 GLY A CA 1
ATOM 705 C C . GLY A 1 85 ? -6.691 -0.047 9.631 1.00 93.75 85 GLY A C 1
ATOM 706 O O . GLY A 1 85 ? -6.006 -0.426 8.690 1.00 93.75 85 GLY A O 1
ATOM 707 N N . ILE A 1 86 ? -7.003 -0.852 10.652 1.00 94.56 86 ILE A N 1
ATOM 708 C CA . ILE A 1 86 ? -6.488 -2.226 10.784 1.00 94.56 86 ILE A CA 1
ATOM 709 C C . ILE A 1 86 ? -6.983 -3.138 9.652 1.00 94.56 86 ILE A C 1
ATOM 711 O O . ILE A 1 86 ? -6.208 -3.917 9.097 1.00 94.56 86 ILE A O 1
ATOM 715 N N . LEU A 1 87 ? -8.260 -3.035 9.275 1.00 92.81 87 LEU A N 1
ATOM 716 C CA . LEU A 1 87 ? -8.826 -3.806 8.165 1.00 92.81 87 LEU A CA 1
ATOM 717 C C . LEU A 1 87 ? -8.180 -3.398 6.833 1.00 92.81 87 LEU A C 1
ATOM 719 O O . LEU A 1 87 ? -7.749 -4.256 6.067 1.00 92.81 87 LEU A O 1
ATOM 723 N N . VAL A 1 88 ? -8.074 -2.091 6.586 1.00 94.31 88 VAL A N 1
ATOM 724 C CA . VAL A 1 88 ? -7.442 -1.521 5.391 1.00 94.31 88 VAL A CA 1
ATOM 725 C C . VAL A 1 88 ? -5.990 -1.979 5.273 1.00 94.31 88 VAL A C 1
ATOM 727 O O . VAL A 1 88 ? -5.603 -2.484 4.222 1.00 94.31 88 VAL A O 1
ATOM 730 N N . LEU A 1 89 ? -5.207 -1.887 6.350 1.00 95.25 89 LEU A N 1
ATOM 731 C CA . LEU A 1 89 ? -3.814 -2.335 6.367 1.00 95.25 89 LEU A CA 1
ATOM 732 C C . LEU A 1 89 ? -3.685 -3.836 6.107 1.00 95.25 89 LEU A C 1
ATOM 734 O O . LEU A 1 89 ? -2.816 -4.235 5.340 1.00 95.25 89 LEU A O 1
ATOM 738 N N . ASN A 1 90 ? -4.560 -4.673 6.674 1.00 93.12 90 ASN A N 1
ATOM 739 C CA . ASN A 1 90 ? -4.561 -6.108 6.375 1.00 93.12 90 ASN A CA 1
ATOM 740 C C . ASN A 1 90 ? -4.826 -6.387 4.890 1.00 93.12 90 ASN A C 1
ATOM 742 O O . ASN A 1 90 ? -4.126 -7.202 4.285 1.00 93.12 90 ASN A O 1
ATOM 746 N N . MET A 1 91 ? -5.820 -5.717 4.299 1.00 92.94 91 MET A N 1
ATOM 747 C CA . MET A 1 91 ? -6.142 -5.880 2.880 1.00 92.94 91 MET A CA 1
ATOM 748 C C . MET A 1 91 ? -4.979 -5.429 1.996 1.00 92.94 91 MET A C 1
ATOM 750 O O . MET A 1 91 ? -4.553 -6.179 1.124 1.00 92.94 91 MET A O 1
ATOM 754 N N . ILE A 1 92 ? -4.413 -4.250 2.268 1.00 93.56 92 ILE A N 1
ATOM 755 C CA . ILE A 1 92 ? -3.271 -3.716 1.522 1.00 93.56 92 ILE A CA 1
ATOM 756 C C . ILE A 1 92 ? -2.044 -4.631 1.648 1.00 93.56 92 ILE A C 1
ATOM 758 O O . ILE A 1 92 ? -1.450 -4.990 0.635 1.00 93.56 92 ILE A O 1
ATOM 762 N N . ASN A 1 93 ? -1.693 -5.065 2.864 1.00 91.31 93 ASN A N 1
ATOM 763 C CA . ASN A 1 93 ? -0.572 -5.982 3.098 1.00 91.31 93 ASN A CA 1
ATOM 764 C C . ASN A 1 93 ? -0.742 -7.309 2.350 1.00 91.31 93 ASN A C 1
ATOM 766 O O . ASN A 1 93 ? 0.244 -7.919 1.945 1.00 91.31 93 ASN A O 1
ATOM 770 N N . SER A 1 94 ? -1.984 -7.744 2.144 1.00 89.69 94 SER A N 1
ATOM 771 C CA . SER A 1 94 ? -2.275 -8.981 1.426 1.00 89.69 94 SER A CA 1
ATOM 772 C C . SER A 1 94 ? -2.092 -8.845 -0.087 1.00 89.69 94 SER A C 1
ATOM 774 O O . SER A 1 94 ? -1.753 -9.838 -0.717 1.00 89.69 94 SER A O 1
ATOM 776 N N . LEU A 1 95 ? -2.254 -7.650 -0.672 1.00 88.62 95 LEU A N 1
ATOM 777 C CA . LEU A 1 95 ? -2.006 -7.411 -2.105 1.00 88.62 95 LEU A CA 1
ATOM 778 C C . LEU A 1 95 ? -0.515 -7.491 -2.483 1.00 88.62 95 LEU A C 1
ATOM 780 O O . LEU A 1 95 ? -0.182 -7.676 -3.656 1.00 88.62 95 LEU A O 1
ATOM 784 N N . GLY A 1 96 ? 0.375 -7.382 -1.492 1.00 73.38 96 GLY A N 1
ATOM 785 C CA . GLY A 1 96 ?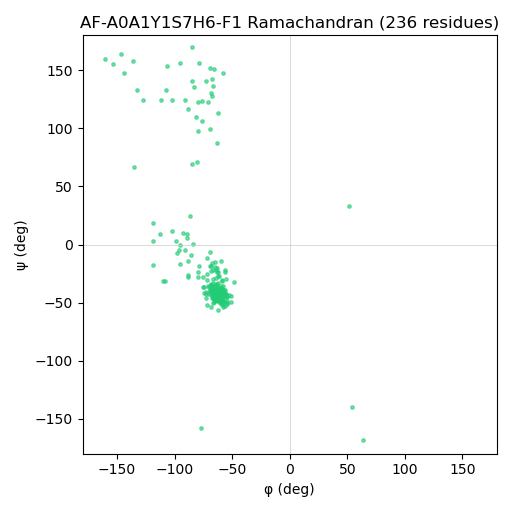 1.821 -7.494 -1.658 1.00 73.38 96 GLY A CA 1
ATOM 786 C C . GLY A 1 96 ? 2.445 -6.400 -2.533 1.00 73.38 96 GLY A C 1
ATOM 787 O O . GLY A 1 96 ? 1.819 -5.406 -2.895 1.00 73.38 96 GLY A O 1
ATOM 788 N N . GLU A 1 97 ? 3.709 -6.612 -2.901 1.00 65.88 97 GLU A N 1
ATOM 789 C CA . GLU A 1 97 ? 4.521 -5.715 -3.747 1.00 65.88 97 GLU A CA 1
ATOM 790 C C . GLU A 1 97 ? 4.321 -5.996 -5.251 1.00 65.88 97 GLU A C 1
ATOM 792 O O . GLU A 1 97 ? 5.196 -5.771 -6.083 1.00 65.88 97 GLU A O 1
ATOM 797 N N . GLY A 1 98 ? 3.171 -6.572 -5.611 1.00 68.31 98 GLY A N 1
ATOM 798 C CA . GLY A 1 98 ? 2.866 -6.986 -6.975 1.00 68.31 98 GLY A CA 1
ATOM 799 C C . GLY A 1 98 ? 2.477 -5.824 -7.894 1.00 68.31 98 GLY A C 1
ATOM 800 O O . GLY A 1 98 ? 2.720 -4.647 -7.644 1.00 68.31 98 GLY A O 1
ATOM 801 N N . ARG A 1 99 ? 1.765 -6.139 -8.980 1.00 71.12 99 ARG A N 1
ATOM 802 C CA . ARG A 1 99 ? 1.338 -5.149 -9.995 1.00 71.12 99 ARG A CA 1
ATOM 803 C C . ARG A 1 99 ? 0.446 -4.015 -9.464 1.00 71.12 99 ARG A C 1
ATOM 805 O O . ARG A 1 99 ? 0.252 -3.032 -10.169 1.00 71.12 99 ARG A O 1
ATOM 812 N N . ALA A 1 100 ? -0.105 -4.149 -8.259 1.00 77.62 100 ALA A N 1
ATOM 813 C CA . ALA A 1 100 ? -0.934 -3.134 -7.608 1.00 77.62 100 ALA A CA 1
ATOM 814 C C . ALA A 1 100 ? -0.148 -2.175 -6.696 1.00 77.62 100 ALA A C 1
ATOM 816 O O . ALA A 1 100 ? -0.772 -1.394 -5.980 1.00 77.62 100 ALA A O 1
ATOM 817 N N . PHE A 1 101 ? 1.189 -2.193 -6.719 1.00 83.44 101 PHE A N 1
ATOM 818 C CA . PHE A 1 101 ? 2.006 -1.410 -5.789 1.00 83.44 101 PHE A CA 1
ATOM 819 C C . PHE A 1 101 ? 1.712 0.099 -5.811 1.00 83.44 101 PHE A C 1
ATOM 821 O O . PHE A 1 101 ? 1.623 0.708 -4.750 1.00 83.44 101 PHE A O 1
ATOM 828 N N . VAL A 1 102 ? 1.515 0.713 -6.989 1.00 89.56 102 VAL A N 1
ATOM 829 C CA . VAL A 1 102 ? 1.218 2.154 -7.076 1.00 89.56 102 VAL A CA 1
ATOM 830 C C . VAL A 1 102 ? -0.102 2.467 -6.358 1.00 89.56 102 VAL A C 1
ATOM 832 O O . VAL A 1 102 ? -0.070 3.250 -5.408 1.00 89.56 102 VAL A O 1
ATOM 835 N N . PRO A 1 103 ? -1.246 1.841 -6.713 1.00 91.75 103 PRO A N 1
ATOM 836 C CA . PRO A 1 103 ? -2.478 1.995 -5.941 1.00 91.75 103 PRO A CA 1
ATOM 837 C C . PRO A 1 103 ? -2.310 1.732 -4.439 1.00 91.75 103 PRO A C 1
ATOM 839 O O . PRO A 1 103 ? -2.785 2.522 -3.630 1.00 91.75 103 PRO A O 1
ATOM 842 N N . VAL A 1 104 ? -1.598 0.666 -4.066 1.00 92.50 104 VAL A N 1
ATOM 843 C CA . VAL A 1 104 ? -1.333 0.291 -2.668 1.00 92.50 104 VAL A CA 1
ATOM 844 C C . VAL A 1 104 ? -0.636 1.416 -1.900 1.00 92.50 104 VAL A C 1
ATOM 846 O O . VAL A 1 104 ? -1.090 1.790 -0.818 1.00 92.50 104 VAL A O 1
ATOM 849 N N . VAL A 1 105 ? 0.423 2.001 -2.465 1.00 94.00 105 VAL A N 1
ATOM 850 C CA . VAL A 1 105 ? 1.156 3.113 -1.845 1.00 94.00 105 VAL A CA 1
ATOM 851 C C . VAL A 1 105 ? 0.250 4.320 -1.643 1.00 94.00 105 VAL A C 1
ATOM 853 O O . VAL A 1 105 ? 0.263 4.922 -0.571 1.00 94.00 105 VAL A O 1
ATOM 856 N N . PHE A 1 106 ? -0.562 4.673 -2.640 1.00 94.25 106 PHE A N 1
ATOM 857 C CA . PHE A 1 106 ? -1.463 5.818 -2.523 1.00 94.25 106 PHE A CA 1
ATOM 858 C C . PHE A 1 106 ? -2.594 5.588 -1.519 1.00 94.25 106 PHE A C 1
ATOM 860 O O . PHE A 1 106 ? -2.966 6.521 -0.810 1.00 94.25 106 PHE A O 1
ATOM 867 N N . GLU A 1 107 ? -3.109 4.367 -1.391 1.00 95.00 107 GLU A N 1
ATOM 868 C CA . GLU A 1 107 ? -4.086 4.050 -0.346 1.00 95.00 107 GLU A CA 1
ATOM 869 C C . GLU A 1 107 ? -3.469 4.082 1.060 1.00 95.00 107 GLU A C 1
ATOM 871 O O . GLU A 1 107 ? -4.092 4.603 1.989 1.00 95.00 107 GLU A O 1
ATOM 876 N N . ALA A 1 108 ? -2.220 3.632 1.213 1.00 95.12 108 ALA A N 1
ATOM 877 C CA . ALA A 1 108 ? -1.477 3.774 2.465 1.00 95.12 108 ALA A CA 1
ATOM 878 C C . ALA A 1 108 ? -1.202 5.250 2.811 1.00 95.12 108 ALA A C 1
ATOM 880 O O . ALA A 1 108 ? -1.353 5.649 3.964 1.00 95.12 108 ALA A O 1
ATOM 881 N N . LEU A 1 109 ? -0.873 6.088 1.819 1.00 95.00 109 LEU A N 1
ATOM 882 C CA . LEU A 1 109 ? -0.706 7.537 1.997 1.00 95.00 109 LEU A CA 1
ATOM 883 C C . LEU A 1 109 ? -2.006 8.228 2.421 1.00 95.00 109 LEU A C 1
ATOM 885 O O . LEU A 1 109 ? -1.980 9.098 3.291 1.00 95.00 109 LEU A O 1
ATOM 889 N N . LYS A 1 110 ? -3.145 7.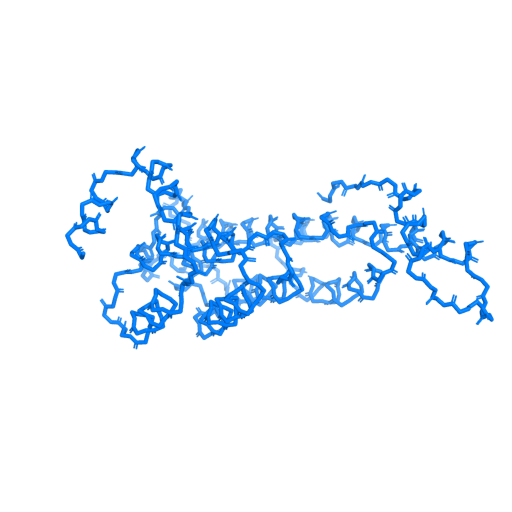840 1.839 1.00 94.62 110 LYS A N 1
ATOM 890 C CA . LYS A 1 110 ? -4.464 8.348 2.245 1.00 94.62 110 LYS A CA 1
ATOM 891 C C . LYS A 1 110 ? -4.788 7.974 3.691 1.00 94.62 110 LYS A C 1
ATOM 893 O O . LYS A 1 110 ? -5.242 8.838 4.440 1.00 94.62 110 LYS A O 1
ATOM 898 N N . LEU A 1 111 ? -4.502 6.733 4.097 1.00 94.94 111 LEU A N 1
ATOM 899 C CA . LEU A 1 111 ? -4.690 6.302 5.484 1.00 94.94 111 LEU A CA 1
ATOM 900 C C . LEU A 1 111 ? -3.793 7.104 6.426 1.00 94.94 111 LEU A C 1
ATOM 902 O O . LEU A 1 111 ? -4.275 7.637 7.422 1.00 94.94 111 LEU A O 1
ATOM 906 N N . LEU A 1 112 ? -2.510 7.244 6.081 1.00 94.00 112 LEU A N 1
ATOM 907 C CA . LEU A 1 112 ? -1.554 8.051 6.833 1.00 94.00 112 LEU A CA 1
ATOM 908 C C . LEU A 1 112 ? -2.065 9.487 7.015 1.00 94.00 112 LEU A C 1
ATOM 910 O O . LEU A 1 112 ? -2.086 9.992 8.133 1.00 94.00 112 LEU A O 1
ATOM 914 N N . ALA A 1 113 ? -2.533 10.127 5.941 1.00 90.88 113 ALA A N 1
ATOM 915 C CA . ALA A 1 113 ? -3.087 11.475 5.998 1.00 90.88 113 ALA A CA 1
ATOM 916 C C . ALA A 1 113 ? -4.330 11.560 6.901 1.00 90.88 113 ALA A C 1
ATOM 918 O O . ALA A 1 113 ? -4.446 12.495 7.692 1.00 90.88 113 ALA A O 1
ATOM 919 N N . ALA A 1 114 ? -5.233 10.576 6.830 1.00 90.81 114 ALA A N 1
ATOM 920 C CA . ALA A 1 114 ? -6.424 10.521 7.679 1.00 90.81 114 ALA A CA 1
ATOM 921 C C . ALA A 1 114 ? -6.074 10.368 9.170 1.00 90.81 114 ALA A C 1
ATOM 923 O O . ALA A 1 114 ? -6.689 11.014 10.023 1.00 90.81 114 ALA A O 1
ATOM 924 N N . VAL A 1 115 ? -5.073 9.541 9.485 1.00 90.75 115 VAL A N 1
ATOM 925 C CA . VAL A 1 115 ? -4.597 9.333 10.858 1.00 90.75 115 VAL A CA 1
ATOM 926 C C . VAL A 1 115 ? -3.947 10.606 11.394 1.00 90.75 115 VAL A C 1
ATOM 928 O O . VAL A 1 115 ? -4.345 11.102 12.442 1.00 90.75 115 VAL A O 1
ATOM 931 N N . VAL A 1 116 ? -3.018 11.188 10.636 1.00 88.31 116 VAL A N 1
ATOM 932 C CA . VAL A 1 116 ? -2.248 12.376 11.033 1.00 88.31 116 VAL A CA 1
ATOM 933 C C . VAL A 1 116 ? -3.115 13.637 11.160 1.00 88.31 116 VAL A C 1
ATOM 935 O O . VAL A 1 116 ? -2.819 14.516 11.969 1.00 88.31 116 VAL A O 1
ATOM 938 N N . ALA A 1 117 ? -4.205 13.739 10.396 1.00 86.69 117 ALA A N 1
ATOM 939 C CA . ALA A 1 117 ? -5.163 14.839 10.522 1.00 86.69 117 ALA A CA 1
ATOM 940 C C . ALA A 1 117 ? -5.955 14.804 11.844 1.00 86.69 117 ALA A C 1
ATOM 942 O O . ALA A 1 117 ? -6.532 15.815 12.253 1.00 86.69 117 ALA A O 1
ATOM 943 N N . THR A 1 118 ? -5.994 13.655 12.519 1.00 86.00 118 THR A N 1
ATOM 944 C CA . THR A 1 118 ? -6.748 13.476 13.758 1.00 86.00 118 THR A CA 1
ATOM 945 C C . THR A 1 118 ? -5.856 13.788 14.950 1.00 86.00 118 THR A C 1
ATOM 947 O O . THR A 1 118 ? -4.809 13.181 15.130 1.00 86.00 118 THR A O 1
ATOM 950 N N . ARG A 1 119 ? -6.282 14.715 15.815 1.00 83.44 119 ARG A N 1
ATOM 951 C CA . ARG A 1 119 ? -5.579 14.965 17.081 1.00 83.44 119 ARG A CA 1
ATOM 952 C C . ARG A 1 119 ? -5.970 13.899 18.109 1.00 83.44 119 ARG A C 1
ATOM 954 O O . ARG A 1 119 ? -7.168 13.776 18.388 1.00 83.44 119 ARG A O 1
ATOM 961 N N . PRO A 1 120 ? -5.014 13.143 18.672 1.00 83.00 120 PRO A N 1
ATOM 962 C CA . PRO A 1 120 ? -5.317 12.213 19.749 1.00 83.00 120 PRO A CA 1
ATOM 963 C C . PRO A 1 120 ? -5.766 12.987 20.995 1.00 83.00 120 PRO A C 1
ATOM 965 O O . PRO A 1 120 ? -5.385 14.142 21.196 1.00 83.00 120 PRO A O 1
ATOM 968 N N . LYS A 1 121 ? -6.611 12.362 21.818 1.00 86.94 121 LYS A N 1
ATOM 969 C CA . LYS A 1 121 ? -7.172 12.971 23.037 1.00 86.94 121 LYS A CA 1
ATOM 970 C C . LYS A 1 121 ? -6.798 12.234 24.316 1.00 86.94 121 LYS A C 1
ATOM 972 O O . LYS A 1 121 ? -6.936 12.808 25.390 1.00 86.94 121 LYS A O 1
ATOM 977 N N . ALA A 1 122 ? -6.356 10.983 24.212 1.00 87.56 122 ALA A N 1
ATOM 978 C CA . ALA A 1 122 ? -6.044 10.159 25.368 1.00 87.56 122 ALA A CA 1
ATOM 979 C C . ALA A 1 122 ? -4.843 9.249 25.104 1.00 87.56 122 ALA A C 1
ATOM 981 O O . ALA A 1 122 ? -4.639 8.765 23.992 1.00 87.56 122 ALA A O 1
ATOM 982 N N . GLN A 1 123 ? -4.085 8.989 26.161 1.00 89.06 123 GLN A N 1
ATOM 983 C CA . GLN A 1 123 ? -3.106 7.914 26.217 1.00 89.06 123 GLN A CA 1
ATOM 984 C C . GLN A 1 123 ? -3.733 6.779 27.029 1.00 89.06 123 GLN A C 1
ATOM 986 O O . GLN A 1 123 ? -4.212 7.015 28.139 1.00 89.06 123 GLN A O 1
ATOM 991 N N . ILE A 1 124 ? -3.801 5.576 26.459 1.00 89.69 124 ILE A N 1
ATOM 992 C CA . ILE A 1 124 ? -4.512 4.433 27.060 1.00 89.69 124 ILE A CA 1
ATOM 993 C C . ILE A 1 124 ? -3.593 3.239 27.362 1.00 89.69 124 ILE A C 1
ATOM 995 O O . ILE A 1 124 ? -4.076 2.194 27.797 1.00 89.69 124 ILE A O 1
ATOM 999 N N . SER A 1 125 ? -2.282 3.373 27.125 1.00 88.31 125 SER A N 1
ATOM 1000 C CA . SER A 1 125 ? -1.226 2.384 27.403 1.00 88.31 125 SER A CA 1
ATOM 1001 C C . SER A 1 125 ? -1.524 0.987 26.845 1.00 88.31 125 SER A C 1
ATOM 1003 O O . SER A 1 125 ? -1.166 -0.038 27.424 1.00 88.31 125 SER A O 1
ATOM 1005 N N . ARG A 1 126 ? -2.213 0.940 25.703 1.00 88.62 126 ARG A N 1
ATOM 1006 C CA . ARG A 1 126 ? -2.687 -0.283 25.052 1.00 88.62 126 ARG A CA 1
ATOM 1007 C C . ARG A 1 126 ? -1.858 -0.571 23.810 1.00 88.62 126 ARG A C 1
ATOM 1009 O O . ARG A 1 126 ? -1.683 0.301 22.968 1.00 88.62 126 ARG A O 1
ATOM 1016 N N . LYS A 1 127 ? -1.417 -1.819 23.651 1.00 90.56 127 LYS A N 1
ATOM 1017 C CA . LYS A 1 127 ? -0.748 -2.273 22.426 1.00 90.56 127 LYS A CA 1
ATOM 1018 C C . LYS A 1 127 ? -1.777 -2.656 21.359 1.00 90.56 127 LYS A C 1
ATOM 1020 O O . LYS A 1 127 ? -2.746 -3.359 21.654 1.00 90.56 127 LYS A O 1
ATOM 1025 N N . PHE A 1 128 ? -1.541 -2.220 20.125 1.00 93.50 128 PHE A N 1
ATOM 1026 C CA . PHE A 1 128 ? -2.324 -2.599 18.950 1.00 93.50 128 PHE A CA 1
ATOM 1027 C C . PHE A 1 128 ? -1.534 -3.563 18.056 1.00 93.50 128 PHE A C 1
ATOM 1029 O O . PHE A 1 128 ? -0.304 -3.596 18.087 1.00 93.50 128 PHE A O 1
ATOM 1036 N N . SER A 1 129 ? -2.261 -4.388 17.304 1.00 92.75 129 SER A N 1
ATOM 1037 C CA . SER A 1 129 ? -1.722 -5.320 16.312 1.00 92.75 129 SER A CA 1
ATOM 1038 C C . SER A 1 129 ? -2.703 -5.466 15.148 1.00 92.75 129 SER A C 1
ATOM 1040 O O . SER A 1 129 ? -3.883 -5.122 15.273 1.00 92.75 129 SER A O 1
ATOM 1042 N N . LEU A 1 130 ? -2.231 -6.012 14.023 1.00 90.19 130 LEU A N 1
ATOM 1043 C CA . LEU A 1 130 ? -3.067 -6.248 12.842 1.00 90.19 130 LEU A CA 1
ATOM 1044 C C . LEU A 1 130 ? -4.184 -7.278 13.083 1.00 90.19 130 LEU A C 1
ATOM 1046 O O . LEU A 1 130 ? -5.179 -7.265 12.359 1.00 90.19 130 LEU A O 1
ATOM 1050 N N . ASP A 1 131 ? -4.064 -8.117 14.111 1.00 86.81 131 ASP A N 1
ATOM 1051 C CA . ASP A 1 131 ? -5.080 -9.117 14.467 1.00 86.81 131 ASP A CA 1
ATOM 1052 C C . ASP A 1 131 ? -6.259 -8.500 15.235 1.00 86.81 131 ASP A C 1
ATOM 1054 O O . ASP A 1 131 ? -7.358 -9.058 15.290 1.00 86.81 131 ASP A O 1
ATOM 1058 N N . ARG A 1 132 ? -6.076 -7.301 15.804 1.00 86.31 132 ARG A N 1
ATOM 1059 C CA . ARG A 1 132 ? -7.106 -6.610 16.584 1.00 86.31 132 ARG A CA 1
ATOM 1060 C C . ARG A 1 132 ? -8.050 -5.807 15.688 1.00 86.31 132 ARG A C 1
ATOM 1062 O O . ARG A 1 132 ? -8.091 -4.584 15.705 1.00 86.31 132 ARG A O 1
ATOM 1069 N N . ILE A 1 133 ? -8.869 -6.506 14.916 1.00 79.62 133 ILE A N 1
ATOM 1070 C CA . ILE A 1 133 ? -9.702 -5.897 13.864 1.00 79.62 133 ILE A CA 1
ATOM 1071 C C . ILE A 1 133 ? -10.829 -4.991 14.415 1.00 79.62 133 ILE A C 1
ATOM 1073 O O . ILE A 1 133 ? -11.343 -4.111 13.710 1.00 79.62 133 ILE A O 1
ATOM 1077 N N . LYS A 1 134 ? -11.235 -5.197 15.676 1.00 83.25 134 LYS A N 1
ATOM 1078 C CA . LYS A 1 134 ? -12.260 -4.393 16.356 1.00 83.25 134 LYS A CA 1
ATOM 1079 C C . LYS A 1 134 ? -11.616 -3.185 17.045 1.00 83.25 134 LYS A C 1
ATOM 1081 O O . LYS A 1 134 ? -10.828 -3.342 17.977 1.00 83.25 134 LYS A O 1
ATOM 1086 N N . ILE A 1 135 ? -11.999 -1.996 16.587 1.00 87.50 135 ILE A N 1
ATOM 1087 C CA . ILE A 1 135 ? -11.568 -0.695 17.111 1.00 87.50 135 ILE A CA 1
ATOM 1088 C C . ILE A 1 135 ? -12.779 -0.031 17.769 1.00 87.50 135 ILE A C 1
ATOM 1090 O O . ILE A 1 135 ? -13.821 0.116 17.123 1.00 87.50 135 ILE A O 1
ATOM 1094 N N . THR A 1 136 ? -12.662 0.344 19.043 1.00 89.12 136 THR A N 1
ATOM 1095 C CA . THR A 1 136 ? -13.717 1.079 19.762 1.00 89.12 136 THR A CA 1
ATOM 1096 C C . THR A 1 136 ? -13.621 2.589 19.523 1.00 89.12 136 THR A C 1
ATOM 1098 O O . THR A 1 136 ? -12.638 3.091 18.979 1.00 89.12 136 THR A O 1
ATOM 1101 N N . SER A 1 137 ? -14.638 3.343 19.945 1.00 87.94 137 SER A N 1
ATOM 1102 C CA . SER A 1 137 ? -14.605 4.811 19.885 1.00 87.94 137 SER A CA 1
ATOM 1103 C C . SER A 1 137 ? -13.448 5.415 20.682 1.00 87.94 137 SER A C 1
ATOM 1105 O O . SER A 1 137 ? -12.827 6.367 20.212 1.00 87.94 137 SER A O 1
ATOM 1107 N N . ASP A 1 138 ? -13.125 4.827 21.835 1.00 87.56 138 ASP A N 1
ATOM 1108 C CA . ASP A 1 138 ? -12.008 5.264 22.678 1.00 87.56 138 ASP A CA 1
ATOM 1109 C C . ASP A 1 138 ? -10.661 4.965 22.011 1.00 87.56 138 ASP A C 1
ATOM 1111 O O . ASP A 1 138 ? -9.771 5.814 22.008 1.00 87.56 138 ASP A O 1
ATOM 1115 N N . ASP A 1 139 ? -10.536 3.796 21.366 1.00 91.56 139 ASP A N 1
ATOM 1116 C CA . ASP A 1 139 ? -9.337 3.427 20.606 1.00 91.56 139 ASP A CA 1
ATOM 1117 C C . ASP A 1 139 ? -9.055 4.460 19.494 1.00 91.56 139 ASP A C 1
ATOM 1119 O O . ASP A 1 139 ? -7.910 4.847 19.285 1.00 91.56 139 ASP A O 1
ATOM 1123 N N . MET A 1 140 ? -10.086 4.974 18.807 1.00 90.81 140 MET A N 1
ATOM 1124 C CA . MET A 1 140 ? -9.915 5.967 17.728 1.00 90.81 140 MET A CA 1
ATOM 1125 C C . MET A 1 140 ? -9.315 7.302 18.190 1.00 90.81 140 MET A C 1
ATOM 1127 O O . MET A 1 140 ? -8.750 8.036 17.377 1.00 90.81 140 MET A O 1
ATOM 1131 N N . GLN A 1 141 ? -9.457 7.638 19.472 1.00 89.75 141 GLN A N 1
ATOM 1132 C CA . GLN A 1 141 ? -8.921 8.871 20.054 1.00 89.75 141 GLN A CA 1
ATOM 1133 C C . GLN A 1 141 ? -7.589 8.649 20.779 1.00 89.75 141 GLN A C 1
ATOM 1135 O O . GLN A 1 141 ? -7.044 9.595 21.356 1.00 89.75 141 GLN A O 1
ATOM 1140 N N . SER A 1 142 ? -7.068 7.422 20.745 1.00 92.44 142 SER A N 1
ATOM 1141 C CA . SER A 1 142 ? -5.856 7.028 21.447 1.00 92.44 142 SER A CA 1
ATOM 1142 C C . SER A 1 142 ? -4.594 7.343 20.643 1.00 92.44 142 SER A C 1
ATOM 1144 O O . SER A 1 142 ? -4.547 7.161 19.424 1.00 92.44 142 SER A O 1
ATOM 1146 N N . VAL A 1 143 ? -3.552 7.797 21.345 1.00 90.50 143 VAL A N 1
ATOM 1147 C CA . VAL A 1 143 ? -2.213 8.016 20.773 1.00 90.50 143 VAL A CA 1
ATOM 1148 C C . VAL A 1 143 ? -1.638 6.703 20.225 1.00 90.50 143 VAL A C 1
ATOM 1150 O O . VAL A 1 143 ? -1.066 6.675 19.139 1.00 90.50 143 VAL A O 1
ATOM 1153 N N . GLU A 1 144 ? -1.831 5.596 20.940 1.00 92.56 144 GLU A N 1
ATOM 1154 C CA . GLU A 1 144 ? -1.271 4.282 20.612 1.00 92.56 144 GLU A CA 1
ATOM 1155 C C . GLU A 1 144 ? -1.844 3.691 19.324 1.00 92.56 144 GLU A C 1
ATOM 1157 O O . GLU A 1 144 ? -1.088 3.131 18.531 1.00 92.56 144 GLU A O 1
ATOM 1162 N N . LEU A 1 145 ? -3.155 3.826 19.077 1.00 93.12 145 LEU A N 1
ATOM 1163 C CA . LEU A 1 145 ? -3.730 3.381 17.806 1.00 93.12 145 LEU A CA 1
ATOM 1164 C C . LEU A 1 145 ? -3.178 4.213 16.648 1.00 93.12 145 LEU A C 1
ATOM 1166 O O . LEU A 1 145 ? -2.847 3.659 15.603 1.00 93.12 145 LEU A O 1
ATOM 1170 N N . GLN A 1 146 ? -3.094 5.535 16.813 1.00 91.31 146 GLN A N 1
ATOM 1171 C CA . GLN A 1 146 ? -2.594 6.410 15.755 1.00 91.31 146 GLN A CA 1
ATOM 1172 C C . GLN A 1 146 ? -1.131 6.110 15.432 1.00 91.31 146 GLN A C 1
ATOM 1174 O O . GLN A 1 146 ? -0.811 5.932 14.260 1.00 91.31 146 GLN A O 1
ATOM 1179 N N . LEU A 1 147 ? -0.272 5.971 16.448 1.00 90.50 147 LEU A N 1
ATOM 1180 C CA . LEU A 1 147 ? 1.120 5.544 16.274 1.00 90.50 147 LEU A CA 1
ATOM 1181 C C . LEU A 1 147 ? 1.199 4.217 15.521 1.00 90.50 147 LEU A C 1
ATOM 1183 O O . LEU A 1 147 ? 1.870 4.146 14.496 1.00 90.50 147 LEU A O 1
ATOM 1187 N N . PHE A 1 148 ? 0.442 3.212 15.963 1.00 93.88 148 PHE A N 1
ATOM 1188 C CA . PHE A 1 148 ? 0.402 1.907 15.310 1.00 93.88 148 PHE A CA 1
ATOM 1189 C C . PHE A 1 148 ? -0.004 2.005 13.829 1.00 93.88 148 PHE A C 1
ATOM 1191 O O . PHE A 1 148 ? 0.674 1.468 12.956 1.00 93.88 148 PHE A O 1
ATOM 1198 N N . LEU A 1 149 ? -1.089 2.722 13.515 1.00 94.69 149 LEU A N 1
ATOM 1199 C CA . LEU A 1 149 ? -1.551 2.881 12.133 1.00 94.69 149 LEU A CA 1
ATOM 1200 C C . LEU A 1 149 ? -0.545 3.653 11.267 1.00 94.69 149 LEU A C 1
ATOM 1202 O O . LEU A 1 149 ? -0.388 3.325 10.091 1.00 94.69 149 LEU A O 1
ATOM 1206 N N . VAL A 1 150 ? 0.131 4.661 11.828 1.00 92.69 150 VAL A N 1
ATOM 1207 C CA . VAL A 1 150 ? 1.181 5.413 11.129 1.00 92.69 150 VAL A CA 1
ATOM 1208 C C . VAL A 1 150 ? 2.379 4.520 10.831 1.00 92.69 150 VAL A C 1
ATOM 1210 O O . VAL A 1 150 ? 2.830 4.491 9.687 1.00 92.69 150 VAL A O 1
ATOM 1213 N N . GLU A 1 151 ? 2.882 3.783 11.819 1.00 92.94 151 GLU A N 1
ATOM 1214 C CA . GLU A 1 151 ? 4.021 2.875 11.655 1.00 92.94 151 GLU A CA 1
ATOM 1215 C C . GLU A 1 151 ? 3.739 1.807 10.596 1.00 92.94 151 GLU A C 1
ATOM 1217 O O . GLU A 1 151 ? 4.555 1.595 9.696 1.00 92.94 151 GLU A O 1
ATOM 1222 N N . GLU A 1 152 ? 2.554 1.196 10.636 1.00 95.00 152 GLU A N 1
ATOM 1223 C CA . GLU A 1 152 ? 2.139 0.199 9.650 1.00 95.00 152 GLU A CA 1
ATOM 1224 C C . GLU A 1 152 ? 1.990 0.797 8.244 1.00 95.00 152 GLU A C 1
ATOM 1226 O O . GLU A 1 152 ? 2.490 0.224 7.271 1.00 95.00 152 GLU A O 1
ATOM 1231 N N . ALA A 1 153 ? 1.359 1.970 8.112 1.00 95.19 153 ALA A N 1
ATOM 1232 C CA . ALA A 1 153 ? 1.217 2.646 6.821 1.00 95.19 153 ALA A CA 1
ATOM 1233 C C . ALA A 1 153 ? 2.582 3.046 6.237 1.00 95.19 153 ALA A C 1
ATOM 1235 O O . ALA A 1 153 ? 2.843 2.825 5.052 1.00 95.19 153 ALA A O 1
ATOM 1236 N N . ILE A 1 154 ? 3.485 3.574 7.068 1.00 93.62 154 ILE A N 1
ATOM 1237 C CA . ILE A 1 154 ? 4.869 3.876 6.684 1.00 93.62 154 ILE A CA 1
ATOM 1238 C C . ILE A 1 154 ? 5.597 2.598 6.268 1.00 93.62 154 ILE A C 1
ATOM 1240 O O . ILE A 1 154 ? 6.286 2.603 5.249 1.00 93.62 154 ILE A O 1
ATOM 1244 N N . GLY A 1 155 ? 5.410 1.495 6.994 1.00 93.44 155 GLY A N 1
ATOM 1245 C CA . GLY A 1 155 ? 5.967 0.190 6.649 1.00 93.44 155 GLY A CA 1
ATOM 1246 C C . GLY A 1 155 ? 5.526 -0.291 5.265 1.00 93.44 155 GLY A C 1
ATOM 1247 O O . GLY A 1 155 ? 6.364 -0.736 4.479 1.00 93.44 155 GLY A O 1
ATOM 1248 N N . VAL A 1 156 ? 4.240 -0.144 4.933 1.00 93.81 156 VAL A N 1
ATOM 1249 C CA . VAL A 1 156 ? 3.695 -0.462 3.601 1.00 93.81 156 VAL A CA 1
ATOM 1250 C C . VAL A 1 156 ? 4.335 0.397 2.514 1.00 93.81 156 VAL A C 1
ATOM 1252 O O . VAL A 1 156 ? 4.788 -0.136 1.496 1.00 93.81 156 VAL A O 1
ATOM 1255 N N . ILE A 1 157 ? 4.391 1.716 2.722 1.00 94.69 157 ILE A N 1
ATOM 1256 C CA . ILE A 1 157 ? 4.972 2.656 1.753 1.00 94.69 157 ILE A CA 1
ATOM 1257 C C . ILE A 1 157 ? 6.444 2.313 1.530 1.00 94.69 157 ILE A C 1
ATOM 1259 O O . ILE A 1 157 ? 6.886 2.185 0.393 1.00 94.69 157 ILE A O 1
ATOM 1263 N N . ARG A 1 158 ? 7.195 2.101 2.611 1.00 93.38 158 ARG A N 1
ATOM 1264 C CA . ARG A 1 158 ? 8.621 1.775 2.585 1.00 93.38 158 ARG A CA 1
ATOM 1265 C C . ARG A 1 158 ? 8.906 0.489 1.818 1.00 93.38 158 ARG A C 1
ATOM 1267 O O . ARG A 1 158 ? 9.761 0.498 0.935 1.00 93.38 158 ARG A O 1
ATOM 1274 N N . ARG A 1 159 ? 8.172 -0.590 2.113 1.00 92.12 159 ARG A N 1
ATOM 1275 C CA . ARG A 1 159 ? 8.274 -1.876 1.403 1.00 92.12 159 ARG A CA 1
ATOM 1276 C C . ARG A 1 159 ? 8.000 -1.714 -0.089 1.00 92.12 159 ARG A C 1
ATOM 1278 O O . ARG A 1 159 ? 8.852 -2.027 -0.914 1.00 92.12 159 ARG A O 1
ATOM 1285 N N . SER A 1 160 ? 6.877 -1.086 -0.427 1.00 92.00 160 SER A N 1
ATOM 1286 C CA . SER A 1 160 ? 6.474 -0.869 -1.820 1.00 92.00 160 SER A CA 1
ATOM 1287 C C . SER A 1 160 ? 7.479 -0.008 -2.593 1.00 92.00 160 SER A C 1
ATOM 1289 O O . SER A 1 160 ? 7.840 -0.323 -3.723 1.00 92.00 160 SER A O 1
ATOM 1291 N N . MET A 1 161 ? 7.987 1.069 -1.990 1.00 93.62 161 MET A N 1
ATOM 1292 C CA . MET A 1 161 ? 8.994 1.916 -2.631 1.00 93.62 161 MET A CA 1
ATOM 1293 C C . MET A 1 161 ? 10.343 1.199 -2.776 1.00 93.62 161 MET A C 1
ATOM 1295 O O . MET A 1 161 ? 11.022 1.389 -3.784 1.00 93.62 161 MET A O 1
ATOM 1299 N N . SER A 1 162 ? 10.711 0.339 -1.821 1.00 91.88 162 SER A N 1
ATOM 1300 C CA . SER A 1 162 ? 11.926 -0.488 -1.893 1.00 91.88 162 SER A CA 1
ATOM 1301 C C . SER A 1 162 ? 11.836 -1.530 -3.013 1.00 91.88 162 SER A C 1
ATOM 1303 O O . SER A 1 162 ? 12.772 -1.678 -3.795 1.00 91.88 162 SER A O 1
ATOM 1305 N N . ALA A 1 163 ? 10.686 -2.193 -3.164 1.00 89.69 163 ALA A N 1
ATOM 1306 C CA . ALA A 1 163 ? 10.453 -3.196 -4.205 1.00 89.69 163 ALA A CA 1
ATOM 1307 C C . ALA A 1 163 ? 10.657 -2.642 -5.625 1.00 89.69 163 ALA A C 1
ATOM 1309 O O . ALA A 1 163 ? 11.196 -3.311 -6.511 1.00 89.69 163 ALA A O 1
ATOM 1310 N N . HIS A 1 164 ? 10.281 -1.379 -5.821 1.00 90.12 164 HIS A N 1
ATOM 1311 C CA . HIS A 1 164 ? 10.392 -0.677 -7.098 1.00 90.12 164 HIS A CA 1
ATOM 1312 C C . HIS A 1 164 ? 11.579 0.283 -7.153 1.00 90.12 164 HIS A C 1
ATOM 1314 O O . HIS A 1 164 ? 11.709 1.049 -8.108 1.00 90.12 164 HIS A O 1
ATOM 1320 N N . SER A 1 165 ? 12.490 0.209 -6.178 1.00 92.00 165 SER A N 1
ATOM 1321 C CA . SER A 1 165 ? 13.578 1.172 -6.025 1.00 92.00 165 SER A CA 1
ATOM 1322 C C . SER A 1 165 ? 14.567 1.157 -7.173 1.00 92.00 165 SER A C 1
ATOM 1324 O O . SER A 1 165 ? 15.405 2.041 -7.221 1.00 92.00 165 SER A O 1
ATOM 1326 N N . LYS A 1 166 ? 14.569 0.132 -8.026 1.00 91.44 166 LYS A N 1
ATOM 1327 C CA . LYS A 1 166 ? 15.451 -0.008 -9.193 1.00 91.44 166 LYS A CA 1
ATOM 1328 C C . LYS A 1 166 ? 14.791 0.411 -10.502 1.00 91.44 166 LYS A C 1
ATOM 1330 O O . LYS A 1 166 ? 15.473 0.431 -11.516 1.00 91.44 166 LYS A O 1
ATOM 1335 N N . SER A 1 167 ? 13.490 0.711 -10.486 1.00 91.31 167 SER A N 1
ATOM 1336 C CA . SER A 1 167 ? 12.763 0.944 -11.726 1.00 91.31 167 SER A CA 1
ATOM 1337 C C . SER A 1 167 ? 13.221 2.217 -12.422 1.00 91.31 167 SER A C 1
ATOM 1339 O O . SER A 1 167 ? 13.434 3.241 -11.771 1.00 91.31 167 SER A O 1
ATOM 1341 N N . ILE A 1 168 ? 13.272 2.188 -13.753 1.00 91.12 168 ILE A N 1
ATOM 1342 C CA . ILE A 1 168 ? 13.513 3.396 -14.550 1.00 91.12 168 ILE A CA 1
ATOM 1343 C C . ILE A 1 168 ? 12.458 4.489 -14.300 1.00 91.12 168 ILE A C 1
ATOM 1345 O O . ILE A 1 168 ? 12.791 5.670 -14.334 1.00 91.12 168 ILE A O 1
ATOM 1349 N N . GLY A 1 169 ? 11.213 4.099 -13.993 1.00 90.94 169 GLY A N 1
ATOM 1350 C CA . GLY A 1 169 ? 10.113 5.013 -13.650 1.00 90.94 169 GLY A CA 1
ATOM 1351 C C . GLY A 1 169 ? 10.004 5.339 -12.156 1.00 90.94 169 GLY A C 1
ATOM 1352 O O . GLY A 1 169 ? 9.004 5.902 -11.707 1.00 90.94 169 GLY A O 1
ATOM 1353 N N . PHE A 1 170 ?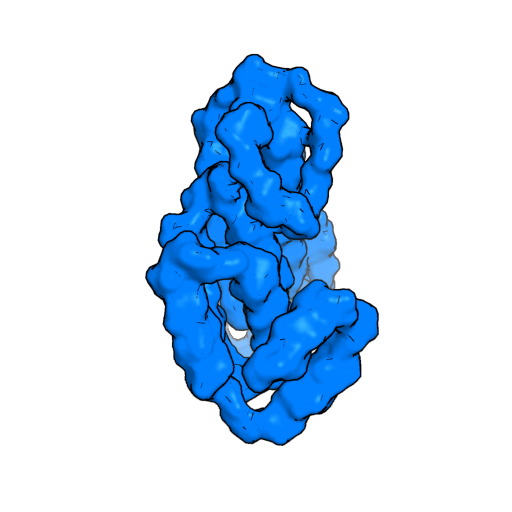 10.993 4.938 -11.348 1.00 93.81 170 PHE A N 1
ATOM 1354 C CA . PHE A 1 170 ? 11.024 5.263 -9.924 1.00 93.81 170 PHE A CA 1
ATOM 1355 C C . PHE A 1 170 ? 11.003 6.776 -9.648 1.00 93.81 170 PHE A C 1
ATOM 1357 O O . PHE A 1 170 ? 10.304 7.165 -8.711 1.00 93.81 170 PHE A O 1
ATOM 1364 N N . PRO A 1 171 ? 11.715 7.648 -10.396 1.00 95.44 171 PRO A N 1
ATOM 1365 C CA . PRO A 1 171 ? 11.768 9.070 -10.072 1.00 95.44 171 PRO A CA 1
ATOM 1366 C C . PRO A 1 171 ? 10.408 9.764 -10.063 1.00 95.44 171 PRO A C 1
ATOM 1368 O O . PRO A 1 171 ? 10.118 10.538 -9.149 1.00 95.44 171 PRO A O 1
ATOM 1371 N N . GLU A 1 172 ? 9.564 9.449 -11.040 1.00 95.31 172 GLU A N 1
ATOM 1372 C CA . GLU A 1 172 ? 8.230 10.016 -11.195 1.00 95.31 172 GLU A CA 1
ATOM 1373 C C . GLU A 1 172 ? 7.312 9.574 -10.044 1.00 95.31 172 GLU A C 1
ATOM 1375 O O . GLU A 1 172 ? 6.591 10.386 -9.455 1.00 95.31 172 GLU A O 1
ATOM 1380 N N . LEU A 1 173 ? 7.388 8.296 -9.658 1.00 94.38 173 LEU A N 1
ATOM 1381 C CA . LEU A 1 173 ? 6.666 7.787 -8.494 1.00 94.38 173 LEU A CA 1
ATOM 1382 C C . LEU A 1 173 ? 7.175 8.414 -7.192 1.00 94.38 173 LEU A C 1
ATOM 1384 O O . LEU A 1 173 ? 6.380 8.853 -6.362 1.00 94.38 173 LEU A O 1
ATOM 1388 N N . ALA A 1 174 ? 8.494 8.466 -7.013 1.00 96.19 174 ALA A N 1
ATOM 1389 C CA . ALA A 1 174 ? 9.148 9.014 -5.833 1.00 96.19 174 ALA A CA 1
ATOM 1390 C C . ALA A 1 174 ? 8.761 10.472 -5.598 1.00 96.19 174 ALA A C 1
ATOM 1392 O O . ALA A 1 174 ? 8.485 10.859 -4.465 1.00 96.19 174 ALA A O 1
ATOM 1393 N N . GLU A 1 175 ? 8.678 11.269 -6.662 1.00 96.38 175 GLU A N 1
ATOM 1394 C CA . GLU A 1 175 ? 8.208 12.647 -6.586 1.00 96.38 175 GLU A CA 1
ATOM 1395 C C . GLU A 1 175 ? 6.760 12.738 -6.095 1.00 96.38 175 GLU A C 1
ATOM 1397 O O . GLU A 1 175 ? 6.462 13.497 -5.167 1.00 96.38 175 GLU A O 1
ATOM 1402 N N . ALA A 1 176 ? 5.863 11.939 -6.678 1.00 95.62 176 ALA A N 1
ATOM 1403 C CA . ALA A 1 176 ? 4.460 11.933 -6.289 1.00 95.62 176 ALA A CA 1
ATOM 1404 C C . ALA A 1 176 ? 4.273 11.490 -4.827 1.00 95.62 176 ALA A C 1
ATOM 1406 O O . ALA A 1 176 ? 3.534 12.133 -4.081 1.00 95.62 176 ALA A O 1
ATOM 1407 N N . VAL A 1 177 ? 4.990 10.450 -4.395 1.00 95.81 177 VAL A N 1
ATOM 1408 C CA . VAL A 1 177 ? 4.963 9.944 -3.014 1.00 95.81 177 VAL A CA 1
ATOM 1409 C C . VAL A 1 177 ? 5.554 10.961 -2.038 1.00 95.81 177 VAL A C 1
ATOM 1411 O O . VAL A 1 177 ? 4.932 11.260 -1.019 1.00 95.81 177 VAL A O 1
ATOM 1414 N N . ASN A 1 178 ? 6.705 11.564 -2.355 1.00 95.56 178 ASN A N 1
ATOM 1415 C CA . ASN A 1 178 ? 7.331 12.583 -1.509 1.00 95.56 178 ASN A CA 1
ATOM 1416 C C . ASN A 1 178 ? 6.441 13.813 -1.331 1.00 95.56 178 ASN A C 1
ATOM 1418 O O . ASN A 1 178 ? 6.393 14.381 -0.237 1.00 95.56 178 ASN A O 1
ATOM 1422 N N . ARG A 1 179 ? 5.724 14.228 -2.380 1.00 94.38 179 ARG A N 1
ATOM 1423 C CA . ARG A 1 179 ? 4.767 15.335 -2.298 1.00 94.38 179 ARG A CA 1
ATOM 1424 C C . ARG A 1 179 ? 3.660 15.051 -1.284 1.00 94.38 179 ARG A C 1
ATOM 1426 O O . ARG A 1 179 ? 3.342 15.937 -0.495 1.00 94.38 179 ARG A O 1
ATOM 1433 N N . GLU A 1 180 ? 3.102 13.843 -1.275 1.00 92.25 180 GLU A N 1
ATOM 1434 C CA . GLU A 1 180 ? 2.058 13.470 -0.313 1.00 92.25 180 GLU A CA 1
ATOM 1435 C C . GLU A 1 180 ? 2.620 13.274 1.105 1.00 92.25 180 GLU A C 1
ATOM 1437 O O . GLU A 1 180 ? 2.068 13.818 2.061 1.00 92.25 180 GLU A O 1
ATOM 1442 N N . LEU A 1 181 ? 3.772 12.611 1.259 1.00 92.88 181 LEU A N 1
ATOM 1443 C CA . LEU A 1 181 ? 4.425 12.429 2.564 1.00 92.88 181 LEU A CA 1
ATOM 1444 C C . LEU A 1 181 ? 4.765 13.759 3.244 1.00 92.88 181 LEU A C 1
ATOM 1446 O O . LEU A 1 181 ? 4.602 13.901 4.454 1.00 92.88 181 LEU A O 1
ATOM 1450 N N . ARG A 1 182 ? 5.206 14.769 2.485 1.00 90.94 182 ARG A N 1
ATOM 1451 C CA . ARG A 1 182 ? 5.516 16.096 3.043 1.00 90.94 182 ARG A CA 1
ATOM 1452 C C . ARG A 1 182 ? 4.295 16.783 3.656 1.00 90.94 182 ARG A C 1
ATOM 1454 O O . ARG A 1 182 ? 4.476 17.553 4.593 1.00 90.94 182 ARG A O 1
ATOM 1461 N N . LYS A 1 183 ? 3.076 16.480 3.192 1.00 88.12 183 LYS A N 1
ATOM 1462 C CA . LYS A 1 183 ? 1.832 16.982 3.804 1.00 88.12 183 LYS A CA 1
ATOM 1463 C C . LYS A 1 183 ? 1.542 16.307 5.148 1.00 88.12 183 LYS A C 1
ATOM 1465 O O . LYS A 1 183 ? 0.986 16.941 6.035 1.00 88.12 183 LYS A O 1
ATOM 1470 N N . ALA A 1 184 ? 1.962 15.053 5.314 1.00 83.75 184 ALA A N 1
ATOM 1471 C CA . ALA A 1 184 ? 1.821 14.284 6.552 1.00 83.75 184 ALA A CA 1
ATOM 1472 C C . ALA A 1 184 ? 2.947 14.546 7.578 1.00 83.75 184 ALA A C 1
ATOM 1474 O O . ALA A 1 184 ? 2.956 13.967 8.661 1.00 83.75 184 ALA A O 1
ATOM 1475 N N . LYS A 1 185 ? 3.914 15.420 7.264 1.00 79.62 185 LYS A N 1
ATOM 1476 C CA . LYS A 1 185 ? 5.067 15.736 8.119 1.00 79.62 185 LYS A CA 1
ATOM 1477 C C . LYS A 1 185 ? 4.696 16.742 9.223 1.00 79.62 185 LYS A C 1
ATOM 1479 O O . LYS A 1 185 ? 5.124 17.897 9.189 1.00 79.62 185 LYS A O 1
ATOM 1484 N N . VAL A 1 186 ? 3.915 16.310 10.212 1.00 73.44 186 VAL A N 1
ATOM 1485 C CA . VAL A 1 186 ? 3.457 17.154 11.333 1.00 73.44 186 VAL A CA 1
ATOM 1486 C C . VAL A 1 186 ? 3.562 16.437 12.683 1.00 73.44 186 VAL A C 1
ATOM 1488 O O . VAL A 1 186 ? 3.592 15.209 12.737 1.00 73.44 186 VAL A O 1
ATOM 1491 N N . GLY A 1 187 ? 3.616 17.222 13.765 1.00 74.94 187 GLY A N 1
ATOM 1492 C CA . GLY A 1 187 ? 3.612 16.725 15.147 1.00 74.94 187 GLY A CA 1
ATOM 1493 C C . GLY A 1 187 ? 4.707 15.695 15.433 1.00 74.94 187 GLY A C 1
ATOM 1494 O O . GLY A 1 187 ? 5.829 15.815 14.931 1.00 74.94 187 GLY A O 1
ATOM 1495 N N . ASP A 1 188 ? 4.340 14.668 16.197 1.00 73.06 188 ASP A N 1
ATOM 1496 C CA . ASP A 1 188 ? 5.229 13.592 16.658 1.00 73.06 188 ASP A CA 1
ATOM 1497 C C . ASP A 1 188 ? 5.732 12.688 15.515 1.00 73.06 188 ASP A C 1
ATOM 1499 O O . ASP A 1 188 ? 6.736 11.994 15.647 1.00 73.06 188 ASP A O 1
ATOM 1503 N N . PHE A 1 189 ? 5.097 12.741 14.340 1.00 78.38 189 PHE A N 1
ATOM 1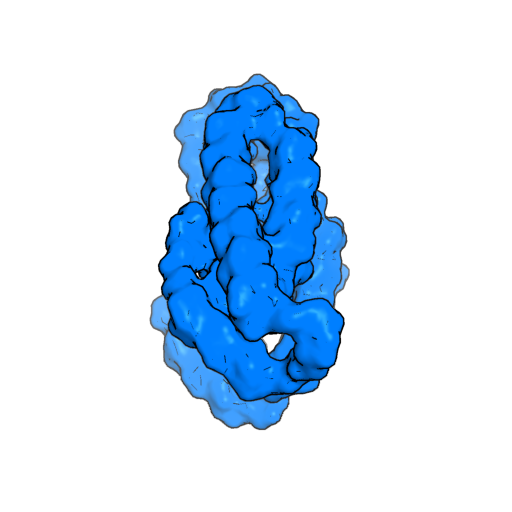504 C CA . PHE A 1 189 ? 5.440 11.905 13.182 1.00 78.38 189 PHE A CA 1
ATOM 1505 C C . PHE A 1 189 ? 6.469 12.550 12.242 1.00 78.38 189 PHE A C 1
ATOM 1507 O O . PHE A 1 189 ? 6.919 11.934 11.270 1.00 78.38 189 PHE A O 1
ATOM 1514 N N . LYS A 1 190 ? 6.855 13.806 12.510 1.00 84.25 190 LYS A N 1
ATOM 1515 C CA . LYS A 1 190 ? 7.727 14.617 11.647 1.00 84.25 190 LYS A CA 1
ATOM 1516 C C . LYS A 1 190 ? 9.071 13.952 11.351 1.00 84.25 190 LYS A C 1
ATOM 1518 O O . LYS A 1 190 ? 9.575 14.082 10.231 1.00 84.25 190 LYS A O 1
ATOM 1523 N N . GLU A 1 191 ? 9.657 13.293 12.344 1.00 85.25 191 GLU A N 1
ATOM 1524 C CA . GLU A 1 191 ? 10.962 12.644 12.224 1.00 85.25 191 GLU A CA 1
ATOM 1525 C C . GLU A 1 191 ? 10.881 11.384 11.359 1.00 85.25 191 GLU A C 1
ATOM 1527 O O . GLU A 1 191 ? 11.598 11.282 10.362 1.00 85.25 191 GLU A O 1
ATOM 1532 N N . VAL A 1 192 ? 9.946 10.480 11.671 1.00 83.94 192 VAL A N 1
ATOM 1533 C CA . VAL A 1 192 ? 9.771 9.209 10.948 1.00 83.94 192 VAL A CA 1
ATOM 1534 C C . VAL A 1 192 ? 9.418 9.462 9.479 1.00 83.94 192 VAL A C 1
ATOM 1536 O O . VAL A 1 192 ? 10.085 8.949 8.578 1.00 83.94 192 VAL A O 1
ATOM 1539 N N . VAL A 1 193 ? 8.436 10.333 9.216 1.00 88.19 193 VAL A N 1
ATOM 1540 C CA . VAL A 1 193 ? 8.053 10.718 7.846 1.00 88.19 193 VAL A CA 1
ATOM 1541 C C . VAL A 1 193 ? 9.201 11.448 7.142 1.00 88.19 193 VAL A C 1
ATOM 1543 O O . VAL A 1 193 ? 9.468 11.212 5.964 1.00 88.19 193 VAL A O 1
ATOM 1546 N N . GLY A 1 194 ? 9.923 12.317 7.856 1.00 90.25 194 GLY A N 1
ATOM 1547 C CA . GLY A 1 194 ? 11.070 13.047 7.317 1.00 90.25 194 GLY A CA 1
ATOM 1548 C C . GLY A 1 194 ? 12.217 12.134 6.879 1.00 90.25 194 GLY A C 1
ATOM 1549 O O . GLY A 1 194 ? 12.799 12.360 5.817 1.00 90.25 194 GLY A O 1
ATOM 1550 N N . SER A 1 195 ? 12.513 11.096 7.663 1.00 91.00 195 SER A N 1
ATOM 1551 C CA . SER A 1 195 ? 13.524 10.087 7.336 1.00 91.00 195 SER A CA 1
ATOM 1552 C C . SER A 1 195 ? 13.169 9.340 6.047 1.00 91.00 195 SER A C 1
ATOM 1554 O O . SER A 1 195 ? 13.996 9.268 5.135 1.00 91.00 195 SER A O 1
ATOM 1556 N N . LEU A 1 196 ? 11.915 8.887 5.916 1.00 93.44 196 LEU A N 1
ATOM 1557 C CA . LEU A 1 196 ? 11.434 8.203 4.713 1.00 93.44 196 LEU A CA 1
ATOM 1558 C C . LEU A 1 196 ? 11.518 9.101 3.467 1.00 93.44 196 LEU A C 1
ATOM 1560 O O . LEU A 1 196 ? 12.067 8.682 2.448 1.00 93.44 196 LEU A O 1
ATOM 1564 N N . VAL A 1 197 ? 11.053 10.354 3.560 1.00 94.88 197 VAL A N 1
ATOM 1565 C CA . VAL A 1 197 ? 11.139 11.333 2.457 1.00 94.88 197 VAL A CA 1
ATOM 1566 C C . VAL A 1 197 ? 12.582 11.506 1.984 1.00 94.88 197 VAL A C 1
ATOM 1568 O O . VAL A 1 197 ? 12.851 11.499 0.784 1.00 94.88 197 VAL A O 1
ATOM 1571 N N . ASN A 1 198 ? 13.526 11.630 2.919 1.00 94.56 198 ASN A N 1
ATOM 1572 C CA . ASN A 1 198 ? 14.938 11.802 2.587 1.00 94.56 198 ASN A CA 1
ATOM 1573 C C . ASN A 1 198 ? 15.526 10.566 1.890 1.00 94.56 198 ASN A C 1
ATOM 1575 O O . ASN A 1 198 ? 16.334 10.714 0.974 1.00 94.56 198 ASN A O 1
ATOM 1579 N N . ARG A 1 199 ? 15.140 9.353 2.301 1.00 94.81 199 ARG A N 1
ATOM 1580 C CA . ARG A 1 199 ? 15.600 8.105 1.669 1.00 94.81 199 ARG A CA 1
ATOM 1581 C C . ARG A 1 199 ? 15.049 7.951 0.251 1.00 94.81 199 ARG A C 1
ATOM 1583 O O . ARG A 1 199 ? 15.827 7.692 -0.668 1.00 94.81 199 ARG A O 1
ATOM 1590 N N . ILE A 1 200 ? 13.752 8.204 0.060 1.00 95.94 200 ILE A N 1
ATOM 1591 C CA . ILE A 1 200 ? 13.108 8.209 -1.262 1.00 95.94 200 ILE A CA 1
ATOM 1592 C C . ILE A 1 200 ? 13.772 9.249 -2.175 1.00 95.94 200 ILE A C 1
ATOM 1594 O O . ILE A 1 200 ? 14.109 8.940 -3.316 1.00 95.94 200 ILE A O 1
ATOM 1598 N N . GLU A 1 201 ? 14.025 10.462 -1.671 1.00 96.56 201 GLU A N 1
ATOM 1599 C CA . GLU A 1 201 ? 14.643 11.541 -2.453 1.00 96.56 201 GLU A CA 1
ATOM 1600 C C . GLU A 1 201 ? 16.075 11.207 -2.884 1.00 96.56 201 GLU A C 1
ATOM 1602 O O . GLU A 1 201 ? 16.425 11.361 -4.052 1.00 96.56 201 GLU A O 1
ATOM 1607 N N . LYS A 1 202 ? 16.903 10.690 -1.969 1.00 95.88 202 LYS A N 1
ATOM 1608 C CA . LYS A 1 202 ? 18.265 10.246 -2.305 1.00 95.88 202 LYS A CA 1
ATOM 1609 C C . LYS A 1 202 ? 18.246 9.199 -3.413 1.00 95.88 202 LYS A C 1
ATOM 1611 O O . LYS A 1 202 ? 19.051 9.266 -4.340 1.00 95.88 202 LYS A O 1
ATOM 1616 N N . ARG A 1 203 ? 17.312 8.247 -3.335 1.00 95.69 203 ARG A N 1
ATOM 1617 C CA . ARG A 1 203 ? 17.189 7.206 -4.351 1.00 95.69 203 ARG A CA 1
ATOM 1618 C C . ARG A 1 203 ? 16.685 7.751 -5.687 1.00 95.69 203 ARG A C 1
ATOM 1620 O O . ARG A 1 203 ? 17.202 7.345 -6.725 1.00 95.69 203 ARG A O 1
ATOM 1627 N N . ARG A 1 204 ? 15.738 8.694 -5.665 1.00 96.44 204 ARG A N 1
ATOM 1628 C CA . ARG A 1 204 ? 15.251 9.405 -6.855 1.00 96.44 204 ARG A CA 1
ATOM 1629 C C . ARG A 1 204 ? 16.405 10.057 -7.611 1.00 96.44 204 ARG A C 1
ATOM 1631 O O . ARG A 1 204 ? 16.550 9.826 -8.806 1.00 96.44 204 ARG A O 1
ATOM 1638 N N . LEU A 1 205 ? 17.237 10.825 -6.907 1.00 96.31 205 LEU A N 1
ATOM 1639 C CA . LEU A 1 205 ? 18.374 11.534 -7.499 1.00 96.31 205 LEU A CA 1
ATOM 1640 C C . LEU A 1 205 ? 19.419 10.577 -8.084 1.00 96.31 205 LEU A C 1
ATOM 1642 O O . LEU A 1 205 ? 19.937 10.836 -9.166 1.00 96.31 205 LEU A O 1
ATOM 1646 N N . LEU A 1 206 ? 19.690 9.456 -7.407 1.00 94.94 206 LEU A N 1
ATOM 1647 C CA . LEU A 1 206 ? 20.586 8.423 -7.930 1.00 94.94 206 LEU A CA 1
ATOM 1648 C C . LEU A 1 206 ? 20.077 7.861 -9.265 1.00 94.94 206 LEU A C 1
ATOM 1650 O O . LEU A 1 206 ? 20.841 7.781 -10.219 1.00 94.94 206 LEU A O 1
ATOM 1654 N N . ILE A 1 207 ? 18.794 7.494 -9.344 1.00 94.06 207 ILE A N 1
ATOM 1655 C CA . ILE A 1 207 ? 18.226 6.927 -10.576 1.00 94.06 207 ILE A CA 1
ATOM 1656 C C . ILE A 1 207 ? 18.201 7.951 -11.703 1.00 94.06 207 ILE A C 1
ATOM 1658 O O . ILE A 1 207 ? 18.503 7.588 -12.834 1.00 94.06 207 ILE A O 1
ATOM 1662 N N . LEU A 1 208 ? 17.875 9.213 -11.412 1.00 94.50 208 LEU A N 1
ATOM 1663 C CA . LEU A 1 208 ? 17.924 10.277 -12.416 1.00 94.50 208 LEU A CA 1
ATOM 1664 C C . LEU A 1 208 ? 19.328 10.419 -13.007 1.00 94.50 208 LEU A C 1
ATOM 1666 O O . LEU A 1 208 ? 19.466 10.408 -14.226 1.00 94.50 208 LEU A O 1
ATOM 1670 N N . LYS A 1 209 ? 20.359 10.451 -12.156 1.00 92.75 209 LYS A N 1
ATOM 1671 C CA . LYS A 1 209 ? 21.753 10.524 -12.600 1.00 92.75 209 LYS A CA 1
ATOM 1672 C C . LYS A 1 209 ? 22.132 9.334 -13.488 1.00 92.75 209 LYS A C 1
ATOM 1674 O O . LYS A 1 209 ? 22.643 9.520 -14.585 1.00 92.75 209 LYS A O 1
ATOM 1679 N N . GLU A 1 210 ? 21.846 8.112 -13.045 1.00 92.19 210 GLU A N 1
ATOM 1680 C CA . GLU A 1 210 ? 22.147 6.911 -13.836 1.00 92.19 210 GLU A CA 1
ATOM 1681 C C . GLU A 1 210 ? 21.357 6.886 -15.154 1.00 92.19 210 GLU A C 1
ATOM 1683 O O . GLU A 1 210 ? 21.862 6.410 -16.168 1.00 92.19 210 GLU A O 1
ATOM 1688 N N . ARG A 1 211 ? 20.115 7.392 -15.164 1.00 90.94 211 ARG A N 1
ATOM 1689 C CA . ARG A 1 211 ? 19.283 7.478 -16.371 1.00 90.94 211 ARG A CA 1
ATOM 1690 C C . ARG A 1 211 ? 19.881 8.453 -17.383 1.00 90.94 211 ARG A C 1
ATOM 1692 O O . ARG A 1 211 ? 19.894 8.136 -18.566 1.00 90.94 211 ARG A O 1
ATOM 1699 N N . GLU A 1 212 ? 20.386 9.598 -16.932 1.00 89.12 212 GLU A N 1
ATOM 1700 C CA . GLU A 1 212 ? 21.076 10.576 -17.785 1.00 89.12 212 GLU A CA 1
ATOM 1701 C C . GLU A 1 212 ? 22.378 10.019 -18.381 1.00 89.12 212 GLU A C 1
ATOM 1703 O O . GLU A 1 212 ? 22.714 10.329 -19.522 1.00 89.12 212 GLU A O 1
ATOM 1708 N N . GLU A 1 213 ? 23.096 9.172 -17.637 1.00 88.19 213 GLU A N 1
ATOM 1709 C CA . GLU A 1 213 ? 24.309 8.501 -18.122 1.00 88.19 213 GLU A CA 1
ATOM 1710 C C . GLU A 1 213 ? 24.000 7.355 -19.102 1.00 88.19 213 GLU A C 1
ATOM 1712 O O . GLU A 1 213 ? 24.745 7.136 -20.059 1.00 88.19 213 GLU A O 1
ATOM 1717 N N . ALA A 1 214 ? 22.915 6.611 -18.866 1.00 86.06 214 ALA A N 1
ATOM 1718 C CA . ALA A 1 214 ? 22.572 5.408 -19.624 1.00 86.06 214 ALA A CA 1
ATOM 1719 C C . ALA A 1 214 ? 21.727 5.672 -20.882 1.00 86.06 214 ALA A C 1
ATOM 1721 O O . ALA A 1 214 ? 21.779 4.872 -21.815 1.00 86.06 214 ALA A O 1
ATOM 1722 N N . PHE A 1 215 ? 20.954 6.762 -20.915 1.00 86.69 215 PHE A N 1
ATOM 1723 C CA . PHE A 1 215 ? 20.033 7.071 -22.009 1.00 86.69 215 PHE A CA 1
ATOM 1724 C C . PHE A 1 215 ? 20.275 8.481 -22.548 1.00 86.69 215 PHE A C 1
ATOM 1726 O O . PHE A 1 215 ? 20.176 9.478 -21.833 1.00 86.69 215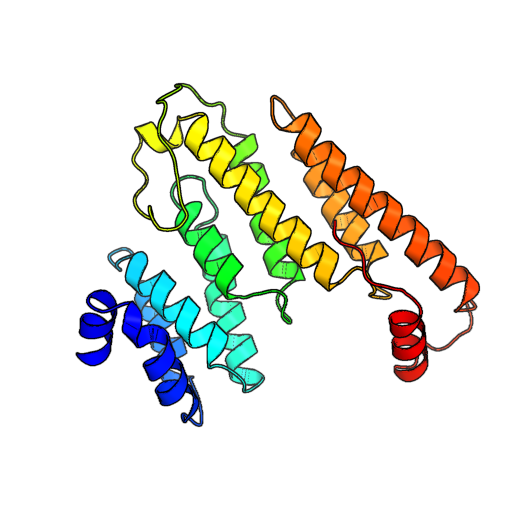 PHE A O 1
ATOM 1733 N N . ARG A 1 216 ? 20.531 8.583 -23.851 1.00 79.50 216 ARG A N 1
ATOM 1734 C CA . ARG A 1 216 ? 20.554 9.859 -24.572 1.00 79.50 216 ARG A CA 1
ATOM 1735 C C . ARG A 1 216 ? 19.120 10.305 -24.860 1.00 79.50 216 ARG A C 1
ATOM 1737 O O . ARG A 1 216 ? 18.217 9.485 -24.981 1.00 79.50 216 ARG A O 1
ATOM 1744 N N . LYS A 1 217 ? 18.899 11.612 -25.047 1.00 72.00 217 LYS A N 1
ATOM 1745 C CA . LYS A 1 217 ? 17.563 12.169 -25.366 1.00 72.00 217 LYS A CA 1
ATOM 1746 C C . LYS A 1 217 ? 16.913 11.567 -26.622 1.00 72.00 217 LYS A C 1
ATOM 1748 O O . LYS A 1 217 ? 15.698 11.629 -26.754 1.00 72.00 217 LYS A O 1
ATOM 1753 N N . GLU A 1 218 ? 17.722 11.023 -27.524 1.00 73.69 218 GLU A N 1
ATOM 1754 C CA . GLU A 1 218 ? 17.303 10.437 -28.801 1.00 73.69 218 GLU A CA 1
ATOM 1755 C C . GLU A 1 218 ? 17.126 8.911 -28.732 1.00 73.69 218 GLU A C 1
ATOM 1757 O O . GLU A 1 218 ? 16.698 8.300 -29.709 1.00 73.69 218 GLU A O 1
ATOM 1762 N N . ASP A 1 219 ? 17.456 8.275 -27.600 1.00 77.31 219 ASP A N 1
ATOM 1763 C CA . ASP A 1 219 ? 17.304 6.831 -27.456 1.00 77.31 219 ASP A CA 1
ATOM 1764 C C . ASP A 1 219 ? 15.825 6.433 -27.464 1.00 77.31 219 ASP A C 1
ATOM 1766 O O . ASP A 1 219 ? 15.014 6.902 -26.662 1.00 77.31 219 ASP A O 1
ATOM 1770 N N . VAL A 1 220 ? 15.488 5.481 -28.332 1.00 74.44 220 VAL A N 1
ATOM 1771 C CA . VAL A 1 220 ? 14.231 4.743 -28.222 1.00 74.44 220 VAL A CA 1
ATOM 1772 C C . VAL A 1 220 ? 14.342 3.820 -27.010 1.00 74.44 220 VAL A C 1
ATOM 1774 O O . VAL A 1 220 ? 15.257 2.997 -26.924 1.00 74.44 220 VAL A O 1
ATOM 1777 N N . LEU A 1 221 ? 13.412 3.965 -26.064 1.00 77.56 221 LEU A N 1
ATOM 1778 C CA . LEU A 1 221 ? 13.290 3.064 -24.921 1.00 77.56 221 LEU A CA 1
ATOM 1779 C C . LEU A 1 221 ? 12.792 1.700 -25.408 1.00 77.56 221 LEU A C 1
ATOM 1781 O O . LEU A 1 221 ? 11.596 1.511 -25.623 1.00 77.56 221 LEU A O 1
ATOM 1785 N N . ASP A 1 222 ? 13.712 0.755 -25.578 1.00 83.75 222 ASP A N 1
ATOM 1786 C CA . ASP A 1 222 ? 13.380 -0.655 -25.759 1.00 83.75 222 ASP A CA 1
ATOM 1787 C C . ASP A 1 222 ? 13.451 -1.424 -24.428 1.00 83.75 222 ASP A C 1
ATOM 1789 O O . ASP A 1 222 ? 14.124 -1.028 -23.471 1.00 83.75 222 ASP A O 1
ATOM 1793 N N . GLU A 1 223 ? 12.722 -2.536 -24.356 1.00 85.62 223 GLU A N 1
ATOM 1794 C CA . GLU A 1 223 ? 12.585 -3.326 -23.130 1.00 85.62 223 GLU A CA 1
ATOM 1795 C C . GLU A 1 223 ? 13.915 -3.942 -22.657 1.00 85.62 223 GLU A C 1
ATOM 1797 O O . GLU A 1 223 ? 14.118 -4.125 -21.454 1.00 85.62 223 GLU A O 1
ATOM 1802 N N . ASN A 1 224 ? 14.844 -4.239 -23.569 1.00 87.38 224 ASN A N 1
ATOM 1803 C CA . ASN A 1 224 ? 16.127 -4.847 -23.220 1.00 87.38 224 ASN A CA 1
ATOM 1804 C C . ASN A 1 224 ? 17.043 -3.830 -22.53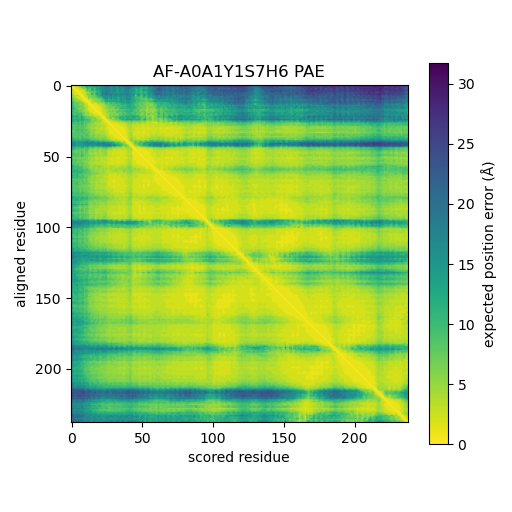8 1.00 87.38 224 ASN A C 1
ATOM 1806 O O . ASN A 1 224 ? 17.568 -4.127 -21.465 1.00 87.38 224 ASN A O 1
ATOM 1810 N N . LYS A 1 225 ? 17.148 -2.612 -23.082 1.00 85.88 225 LYS A N 1
ATOM 1811 C CA . LYS A 1 225 ? 17.897 -1.513 -22.453 1.00 85.88 225 LYS A CA 1
ATOM 1812 C C . LYS A 1 225 ? 17.351 -1.169 -21.068 1.00 85.88 225 LYS A C 1
ATOM 1814 O O . LYS A 1 225 ? 18.125 -0.976 -20.132 1.00 85.88 225 LYS A O 1
ATOM 1819 N N . VAL A 1 226 ? 16.024 -1.139 -20.905 1.00 88.81 226 VAL A N 1
ATOM 1820 C CA . VAL A 1 226 ? 15.399 -0.924 -19.587 1.00 88.81 226 VAL A CA 1
ATOM 1821 C C . VAL A 1 226 ? 15.797 -2.035 -18.615 1.00 88.81 226 VAL A C 1
ATOM 1823 O O . VAL A 1 226 ? 16.226 -1.749 -17.500 1.00 88.81 226 VAL A O 1
ATOM 1826 N N . ARG A 1 227 ? 15.732 -3.306 -19.027 1.00 87.75 227 ARG A N 1
ATOM 1827 C CA . ARG A 1 227 ? 16.130 -4.432 -18.166 1.00 87.75 227 ARG A CA 1
ATOM 1828 C C . ARG A 1 227 ? 17.613 -4.402 -17.797 1.00 87.75 227 ARG A C 1
ATOM 1830 O O . ARG A 1 227 ? 17.957 -4.761 -16.674 1.00 87.75 227 ARG A O 1
ATOM 1837 N N . GLU A 1 228 ? 18.492 -4.014 -18.716 1.00 88.69 228 GLU A N 1
ATOM 1838 C CA . GLU A 1 228 ? 19.928 -3.868 -18.446 1.00 88.69 228 GLU A CA 1
ATOM 1839 C C . GLU A 1 228 ? 20.200 -2.756 -17.433 1.00 88.69 228 GLU A C 1
ATOM 1841 O O . GLU A 1 228 ? 20.918 -2.973 -16.453 1.00 88.69 228 GLU A O 1
ATOM 1846 N N . PHE A 1 229 ? 19.549 -1.605 -17.608 1.00 90.25 229 PHE A N 1
ATOM 1847 C CA . PHE A 1 229 ? 19.586 -0.507 -16.650 1.00 90.25 229 PHE A CA 1
ATOM 1848 C C . PHE A 1 229 ? 19.133 -0.955 -15.252 1.00 90.25 229 PHE A C 1
ATOM 1850 O O . PHE A 1 229 ? 19.868 -0.809 -14.275 1.00 90.25 229 PHE A O 1
ATOM 1857 N N . GLU A 1 230 ? 17.953 -1.572 -15.151 1.00 90.38 230 GLU A N 1
ATOM 1858 C CA . GLU A 1 230 ? 17.378 -1.998 -13.869 1.00 90.38 230 GLU A CA 1
ATOM 1859 C C . GLU A 1 230 ? 18.182 -3.129 -13.196 1.00 90.38 230 GLU A C 1
ATOM 1861 O O . GLU A 1 230 ? 18.105 -3.292 -11.978 1.00 90.38 230 GLU A O 1
ATOM 1866 N N . LYS A 1 231 ? 18.976 -3.903 -13.954 1.00 89.12 231 LYS A N 1
ATOM 1867 C CA . LYS A 1 231 ? 19.932 -4.885 -13.407 1.00 89.12 231 LYS A CA 1
ATOM 1868 C C . LYS A 1 231 ? 21.188 -4.232 -12.833 1.00 89.12 231 LYS A C 1
ATOM 1870 O O . LYS A 1 231 ? 21.704 -4.718 -11.830 1.00 89.12 231 LYS A O 1
ATOM 1875 N N . LYS A 1 232 ? 21.685 -3.160 -13.458 1.00 88.62 232 LYS A N 1
ATOM 1876 C CA . LYS A 1 232 ? 22.857 -2.402 -12.982 1.00 88.62 232 LYS A CA 1
ATOM 1877 C C . LYS A 1 232 ? 22.548 -1.677 -11.669 1.00 88.62 232 LYS A C 1
ATOM 1879 O O . LYS A 1 232 ? 23.398 -1.583 -10.786 1.00 88.62 232 LYS A O 1
ATOM 1884 N N . ILE A 1 233 ? 21.320 -1.183 -11.531 1.00 84.62 233 ILE A N 1
ATOM 1885 C CA . ILE A 1 233 ? 20.868 -0.459 -10.348 1.00 84.62 233 ILE A CA 1
ATOM 1886 C C . ILE A 1 233 ? 20.519 -1.447 -9.219 1.00 84.62 233 ILE A C 1
ATOM 1888 O O . ILE A 1 233 ? 19.423 -2.000 -9.153 1.00 84.62 233 ILE A O 1
ATOM 1892 N N . GLY A 1 234 ? 21.453 -1.652 -8.284 1.00 78.50 234 GLY A N 1
ATOM 1893 C CA . GLY A 1 234 ? 21.229 -2.478 -7.089 1.00 78.50 234 GLY A CA 1
ATOM 1894 C C . GLY A 1 234 ? 20.045 -1.986 -6.242 1.00 78.50 234 GLY A C 1
ATOM 1895 O O . GLY A 1 234 ? 19.777 -0.783 -6.194 1.00 78.50 234 GLY A O 1
ATOM 1896 N N . SER A 1 235 ? 19.319 -2.894 -5.581 1.00 78.69 235 SER A N 1
ATOM 1897 C CA . SER A 1 235 ? 18.177 -2.562 -4.712 1.00 78.69 235 SER A CA 1
ATOM 1898 C C . SER A 1 235 ? 18.613 -1.848 -3.431 1.00 78.69 235 SER A C 1
ATOM 1900 O O . SER A 1 235 ? 19.719 -2.066 -2.941 1.00 78.69 235 SER A O 1
ATOM 1902 N N . VAL A 1 236 ? 17.734 -1.017 -2.868 1.00 80.75 236 VAL A N 1
ATOM 1903 C CA . VAL A 1 236 ? 17.975 -0.329 -1.591 1.00 80.75 236 VAL A CA 1
ATOM 1904 C C . VAL A 1 236 ? 16.749 -0.491 -0.710 1.00 80.75 236 VAL A C 1
ATOM 1906 O O . VAL A 1 236 ? 15.630 -0.253 -1.161 1.00 80.75 236 VAL A O 1
ATOM 1909 N N . GLU A 1 237 ? 16.981 -0.865 0.544 1.00 80.00 237 GLU A N 1
ATOM 1910 C CA . GLU A 1 237 ? 15.960 -0.823 1.583 1.00 80.00 237 GLU A CA 1
ATOM 1911 C C . GLU A 1 237 ? 15.758 0.629 2.037 1.00 80.00 237 GLU A C 1
ATOM 1913 O O . GLU A 1 237 ? 16.714 1.326 2.399 1.00 80.00 237 GLU A O 1
ATOM 1918 N N . MET A 1 238 ? 14.516 1.108 1.947 1.00 80.19 238 MET A N 1
ATOM 1919 C CA . MET A 1 238 ? 14.128 2.455 2.378 1.00 80.19 238 MET A CA 1
ATOM 1920 C C . MET A 1 238 ? 13.769 2.518 3.849 1.00 80.19 238 MET A C 1
ATOM 1922 O O . MET A 1 238 ? 13.725 1.490 4.544 1.00 80.19 238 MET A O 1
#

Mean predicted aligned error: 6.99 Å

Nearest PDB structures (foldseek):
  8fkw-assembly1_NA  TM=7.552E-01  e=1.480E-05  Homo sapiens
  8e5t-assembly1_6  TM=6.947E-01  e=3.255E-04  Saccharomyces cerevisiae BY4741
  7r6k-assembly1_8  TM=7.002E-01  e=5.493E-03  Saccharomyces cerevisiae BY4741
  4g2v-assembly1_A  TM=3.029E-01  e=1.950E+00  Mus musculus
  6hc2-assembly4_S  TM=2.360E-01  e=3.313E+00  Homo sapiens

Organism: NCBI:txid1081671

Solvent-accessible surface area (backbone atoms only — not comparable to full-atom values): 13456 Å² total; per-residue (Å²): 115,66,67,59,59,53,41,73,76,39,67,89,50,51,65,65,49,45,58,58,55,48,73,55,94,71,57,66,67,60,48,51,47,50,51,55,44,68,70,40,89,83,50,59,68,66,58,53,46,51,52,44,47,48,47,56,75,43,56,75,53,70,69,55,39,53,51,46,51,52,54,53,51,54,47,39,64,76,47,64,36,68,81,34,39,44,54,39,49,50,48,50,64,36,61,50,78,46,98,55,30,68,64,46,39,53,53,29,50,52,37,36,40,53,42,68,72,50,79,60,78,43,83,76,95,55,89,75,58,74,84,57,62,80,63,51,79,67,48,72,31,17,46,47,48,47,53,49,52,40,54,53,28,50,49,52,38,34,52,40,52,24,76,42,52,32,43,89,67,32,43,65,51,38,51,57,50,40,59,55,48,61,74,51,47,49,80,93,44,31,61,65,48,46,53,51,42,52,46,45,49,54,50,28,55,52,53,52,52,53,45,61,74,75,46,60,98,83,59,78,90,46,74,64,63,52,51,53,51,37,65,70,40,70,76,50,88,98

Secondary structure (DSSP, 8-state):
-HHHHHHHH-GGGHHHHHHHHTT-S--HHHHHHHHHHHH-TTS-HHHHHHHHHHHHHH--SHHHHHHHHHHHHHHHHHH-SGGGHHHHHHHHHHHTTSTTHHHHHHHHHHHHHHHHTSPP-B-------TT-----HHHHTBHHHHHHHHHHHHHHHHHHHHHTTT-TTHHHHHHHHHHHHHHT--GGGHHHHHHHHHHHHHHHHHHHHHHHHH--TT----HHHHHHHHHHS-----

Radius of gyration: 19.89 Å; Cα contacts (8 Å, |Δi|>4): 233; chains: 1; bounding box: 47×44×56 Å

Foldseek 3Di:
DVVLVVCVVCVVCLVVVLVVLLVDPACPVLLVVLLVLLVPPPHDLVSNLSSLLSCLSRPDDPVRLVSSLVSLLVSLVVQLALQQLLSSLSNLVSNPLPPCLLSSLVSLLSSLLRLLVAAADDADVDADDSVCRGADPNNSNHPRSSVVSNVSSLVSNQRNLLSCLLALCLLVSLVVSLVSLVSSLDDPCVVVSVVSNVVSVVSSVVSVVLCVVQDDPPDDDDPVSRVVSSVVDDTDRD

pLDDT: mean 85.92, std 10.17, range [47.56, 96.56]

InterPro domains:
  IPR005343 Nucleolar complex protein 2 [PF03715] (93-233)

Sequence (238 aa):
MDDLIFLYENPERLNDLIDEFRAKRSYADEITELKSMIEKDDAERMRIIFYVKILSKCVVKKSDVTEFHSTVLREVGRRNSIKNGILVLNMINSLGEGRAFVPVVFEALKLLAAVVATRPKAQISRKFSLDRIKITSDDMQSVELQLFLVEEAIGVIRRSMSAHSKSIGFPELAEAVNRELRKAKVGDFKEVVGSLVNRIEKRRLLILKEREEAFRKEDVLDENKVREFEKKIGSVEM